Protein AF-A0A7X7P6C4-F1 (afdb_monomer)

Nearest PDB structures (foldseek):
  4rl8-assembly2_B  TM=3.729E-01  e=9.707E-03  Pseudomonas putida F1
  4ql0-assembly1_A  TM=2.738E-01  e=3.870E-01  Bordetella pertussis Tohama I
  3m8d-assembly1_A  TM=2.979E-01  e=1.367E+00  Escherichia coli
  4v3h-assembly2_B  TM=1.854E-01  e=6.743E-01  Klebsiella oxytoca
  4v3g-assembly1_A  TM=1.669E-01  e=1.175E+00  Klebsiella oxytoca

Foldseek 3Di:
DPPPVVVVVVVVLQVVLLVWWDEFELVLQVCLLVLVVVVLVVLVVLFDWQQWFKKKKWKKKWFPFQSRHWYQFPVGTHGWIWIKTKIKIKGWDQDDPVSQKIKIKIKMKMKTWIARDDDPPDGPLDQQTWIKMKMWIKMKMGGNVQGKIKMKTKIWIGTPHDHPRHPDDDIFMKIKIWITGDQWIWIWMDTPHHTFKIKIKGHQAFFVVSVGDQAAPSNFDKIWIWMWGDDPVDIKIKIKIKTDPAQLFWIKIWIAIPDPTGGAKIKIWGHPFLLSQWIKMWMWGADPVGDIDIWIWIHHQFKIWIRQHSVCCSNGSNIHSTIMIMGMHIWIDRDPDIGGRNGGHGYYYPPPPPPPDDPVNVPDDD

Structure (mmCIF, N/CA/C/O backbone):
data_AF-A0A7X7P6C4-F1
#
_entry.id   AF-A0A7X7P6C4-F1
#
loop_
_atom_site.group_PDB
_atom_site.id
_atom_site.type_symbol
_atom_site.label_atom_id
_atom_site.label_alt_id
_atom_site.label_comp_id
_atom_site.label_asym_id
_atom_site.label_entity_id
_atom_site.label_seq_id
_atom_site.pdbx_PDB_ins_code
_atom_site.Cartn_x
_atom_site.Cartn_y
_atom_site.Cartn_z
_atom_site.occupancy
_atom_site.B_iso_or_equiv
_atom_site.auth_seq_id
_atom_site.auth_comp_id
_atom_site.auth_asym_id
_atom_site.auth_atom_id
_atom_site.pdbx_PDB_model_num
ATOM 1 N N . MET A 1 1 ? 29.192 26.767 13.328 1.00 38.97 1 MET A N 1
ATOM 2 C CA . MET A 1 1 ? 29.648 26.050 12.111 1.00 38.97 1 MET A CA 1
ATOM 3 C C . MET A 1 1 ? 29.528 24.521 12.277 1.00 38.97 1 MET A C 1
ATOM 5 O O . MET A 1 1 ? 30.478 23.801 12.016 1.00 38.97 1 MET A O 1
ATOM 9 N N . ILE A 1 2 ? 28.370 24.012 12.732 1.00 37.16 2 ILE A N 1
ATOM 10 C CA . ILE A 1 2 ? 28.179 22.588 13.113 1.00 37.16 2 ILE A CA 1
ATOM 11 C C . ILE A 1 2 ? 27.089 21.890 12.266 1.00 37.16 2 ILE A C 1
ATOM 13 O O . ILE A 1 2 ? 27.045 20.670 12.195 1.00 37.16 2 ILE A O 1
ATOM 17 N N . PHE A 1 3 ? 26.311 22.641 11.480 1.00 40.00 3 PHE A N 1
ATOM 18 C CA . PHE A 1 3 ? 25.268 22.110 10.587 1.00 40.00 3 PHE A CA 1
ATOM 19 C C . PHE A 1 3 ? 25.769 21.506 9.257 1.00 40.00 3 PHE A C 1
ATOM 21 O O . PHE A 1 3 ? 24.963 21.077 8.443 1.00 40.00 3 PHE A O 1
ATOM 28 N N . ARG A 1 4 ? 27.086 21.449 8.999 1.00 53.41 4 ARG A N 1
ATOM 29 C CA . ARG A 1 4 ? 27.618 21.015 7.688 1.00 53.41 4 ARG A CA 1
ATOM 30 C C . ARG A 1 4 ? 27.900 19.515 7.565 1.00 53.41 4 ARG A C 1
ATOM 32 O O . ARG A 1 4 ? 27.850 18.992 6.463 1.00 53.41 4 ARG A O 1
ATOM 39 N N . LYS A 1 5 ? 28.186 18.812 8.665 1.00 49.38 5 LYS A N 1
ATOM 40 C CA . LYS A 1 5 ? 28.608 17.399 8.618 1.00 49.38 5 LYS A CA 1
ATOM 41 C C . LYS A 1 5 ? 27.475 16.406 8.307 1.00 49.38 5 LYS A C 1
ATOM 43 O O . LYS A 1 5 ? 27.686 15.590 7.416 1.00 49.38 5 LYS A O 1
ATOM 48 N N . PRO A 1 6 ? 26.291 16.469 8.951 1.00 54.06 6 PRO A N 1
ATOM 49 C CA . PRO A 1 6 ? 25.203 15.546 8.622 1.00 54.06 6 PRO A CA 1
ATOM 50 C C . PRO A 1 6 ? 24.618 15.812 7.230 1.00 54.06 6 PRO A C 1
ATOM 52 O O . PRO A 1 6 ? 24.344 14.866 6.508 1.00 54.06 6 PRO A O 1
ATOM 55 N N . VAL A 1 7 ? 24.521 17.079 6.805 1.00 57.81 7 VAL A N 1
ATOM 56 C CA . VAL A 1 7 ? 24.049 17.447 5.456 1.00 57.81 7 VAL A CA 1
ATOM 57 C C . VAL A 1 7 ? 25.015 16.965 4.374 1.00 57.81 7 VAL A C 1
ATOM 59 O O . VAL A 1 7 ? 24.575 16.449 3.356 1.00 57.81 7 VAL A O 1
ATOM 62 N N . PHE A 1 8 ? 26.328 17.077 4.600 1.00 60.12 8 PHE A N 1
ATOM 63 C CA . PHE A 1 8 ? 27.336 16.573 3.666 1.00 60.12 8 PHE A CA 1
ATOM 64 C C . PHE A 1 8 ? 27.329 15.041 3.568 1.00 60.12 8 PHE A C 1
ATOM 66 O O . PHE A 1 8 ? 27.428 14.513 2.471 1.00 60.12 8 PHE A O 1
ATOM 73 N N . LEU A 1 9 ? 27.161 14.326 4.686 1.00 59.22 9 LEU A N 1
ATOM 74 C CA . LEU A 1 9 ? 27.015 12.864 4.693 1.00 59.22 9 LEU A CA 1
ATOM 75 C C . LEU A 1 9 ? 25.728 12.408 4.001 1.00 59.22 9 LEU A C 1
ATOM 77 O O . LEU A 1 9 ? 25.772 11.465 3.220 1.00 59.22 9 LEU A O 1
ATOM 81 N N . LEU A 1 10 ? 24.610 13.099 4.239 1.00 57.56 10 LEU A N 1
ATOM 82 C CA . LEU A 1 10 ? 23.345 12.838 3.552 1.00 57.56 10 LEU A CA 1
ATOM 83 C C . LEU A 1 10 ? 23.492 13.083 2.044 1.00 57.56 10 LEU A C 1
ATOM 85 O O . LEU A 1 10 ? 23.129 12.233 1.244 1.00 57.56 10 LEU A O 1
ATOM 89 N N . PHE A 1 11 ? 24.105 14.205 1.659 1.00 60.81 11 PHE A N 1
ATOM 90 C CA . PHE A 1 11 ? 24.406 14.527 0.266 1.00 60.81 11 PHE A CA 1
ATOM 91 C C . PHE A 1 11 ? 25.310 13.470 -0.380 1.00 60.81 11 PHE A C 1
ATOM 93 O O . PHE A 1 11 ? 25.046 13.044 -1.496 1.00 60.81 11 PHE A O 1
ATOM 100 N N . LEU A 1 12 ? 26.345 12.997 0.315 1.00 57.16 12 LEU A N 1
ATOM 101 C CA . LEU A 1 12 ? 27.270 11.995 -0.216 1.00 57.16 12 LEU A CA 1
ATOM 102 C C . LEU A 1 12 ? 26.611 10.610 -0.334 1.00 57.16 12 LEU A C 1
ATOM 104 O O . LEU A 1 12 ? 26.828 9.929 -1.328 1.00 57.16 12 LEU A O 1
ATOM 108 N N . LEU A 1 13 ? 25.744 10.230 0.610 1.00 58.12 13 LEU A N 1
ATOM 109 C CA . LEU A 1 13 ? 24.918 9.021 0.507 1.00 58.12 13 LEU A CA 1
ATOM 110 C C . LEU A 1 13 ? 23.947 9.099 -0.680 1.00 58.12 13 LEU A C 1
ATOM 112 O O . LEU A 1 13 ? 23.866 8.148 -1.451 1.00 58.12 13 LEU A O 1
ATOM 116 N N . LEU A 1 14 ? 23.289 10.246 -0.883 1.00 58.31 14 LEU A N 1
ATOM 117 C CA . LEU A 1 14 ? 22.418 10.489 -2.040 1.00 58.31 14 LEU A CA 1
ATOM 118 C C . LEU A 1 14 ? 23.187 10.417 -3.373 1.00 58.31 14 LEU A C 1
ATOM 120 O O . LEU A 1 14 ? 22.643 9.936 -4.362 1.00 58.31 14 LEU A O 1
ATOM 124 N N . ASN A 1 15 ? 24.453 10.853 -3.395 1.00 57.69 15 ASN A N 1
ATOM 125 C CA . ASN A 1 15 ? 25.295 10.838 -4.596 1.00 57.69 15 ASN A CA 1
ATOM 126 C C . ASN A 1 15 ? 26.004 9.495 -4.866 1.00 57.69 15 ASN A C 1
ATOM 128 O O . ASN A 1 15 ? 26.540 9.301 -5.947 1.00 57.69 15 ASN A O 1
ATOM 132 N N . VAL A 1 16 ? 26.061 8.573 -3.905 1.00 57.16 16 VAL A N 1
ATOM 133 C CA . VAL A 1 16 ? 26.638 7.229 -4.125 1.00 57.16 16 VAL A CA 1
ATOM 134 C C . VAL A 1 16 ? 25.539 6.196 -4.373 1.00 57.16 16 VAL A C 1
ATOM 136 O O . VAL A 1 16 ? 25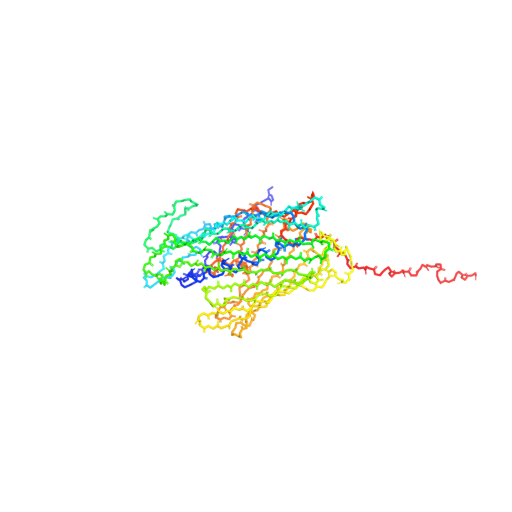.767 5.219 -5.079 1.00 57.16 16 VAL A O 1
ATOM 139 N N . ALA A 1 17 ? 24.336 6.441 -3.851 1.00 57.47 17 ALA A N 1
ATOM 140 C CA . ALA A 1 17 ? 23.159 5.595 -4.011 1.00 57.47 17 ALA A CA 1
ATOM 141 C C . ALA A 1 17 ? 22.862 5.225 -5.477 1.00 57.47 17 ALA A C 1
ATOM 143 O O . ALA A 1 17 ? 22.665 4.052 -5.772 1.00 57.47 17 ALA A O 1
ATOM 144 N N . PHE A 1 18 ? 22.903 6.194 -6.400 1.00 57.53 18 PHE A N 1
ATOM 145 C CA . PHE A 1 18 ? 22.538 5.969 -7.805 1.00 57.53 18 PHE A CA 1
ATOM 146 C C . PHE A 1 18 ? 23.550 5.129 -8.602 1.00 57.53 18 PHE A C 1
ATOM 148 O O . PHE A 1 18 ? 23.205 4.629 -9.664 1.00 57.53 18 PHE A O 1
ATOM 155 N N . LEU A 1 19 ? 24.790 4.953 -8.121 1.00 58.91 19 LEU A N 1
ATOM 156 C CA . LEU A 1 19 ? 25.795 4.122 -8.807 1.00 58.91 19 LEU A CA 1
ATOM 157 C C . LEU A 1 19 ? 25.452 2.624 -8.768 1.00 58.91 19 LEU A C 1
ATOM 159 O O . LEU A 1 19 ? 26.063 1.840 -9.488 1.00 58.91 19 LEU A O 1
ATOM 163 N N . PHE A 1 20 ? 24.499 2.239 -7.918 1.00 63.69 20 PHE A N 1
ATOM 164 C CA . PHE A 1 20 ? 24.028 0.867 -7.738 1.00 63.69 20 PHE A CA 1
ATOM 165 C C . PHE A 1 20 ? 22.565 0.694 -8.164 1.00 63.69 20 PHE A C 1
ATOM 167 O O . PHE A 1 20 ? 21.929 -0.280 -7.760 1.00 63.69 20 PHE A O 1
ATOM 174 N N . ALA A 1 21 ? 22.021 1.662 -8.909 1.00 71.06 21 ALA A N 1
ATOM 175 C CA . ALA A 1 21 ? 20.693 1.565 -9.486 1.00 71.06 21 ALA A CA 1
ATOM 176 C C . ALA A 1 21 ? 20.679 0.508 -10.597 1.00 71.06 21 ALA A C 1
ATOM 178 O O . ALA A 1 21 ? 21.383 0.651 -11.596 1.00 71.06 21 ALA A O 1
ATOM 179 N N . ASP A 1 22 ? 19.893 -0.552 -10.407 1.00 74.00 22 ASP A N 1
ATOM 180 C CA . ASP A 1 22 ? 19.692 -1.567 -11.443 1.00 74.00 22 ASP A CA 1
ATOM 181 C C . ASP A 1 22 ? 18.628 -1.044 -12.435 1.00 74.00 22 ASP A C 1
ATOM 183 O O . ASP A 1 22 ? 17.634 -0.454 -11.992 1.00 74.00 22 ASP A O 1
ATOM 187 N N . PRO A 1 23 ? 18.789 -1.255 -13.756 1.00 81.56 23 PRO A N 1
ATOM 188 C CA . PRO A 1 23 ? 17.738 -0.958 -14.722 1.00 81.56 23 PRO A CA 1
ATOM 189 C C . PRO A 1 23 ? 16.432 -1.688 -14.397 1.00 81.56 23 PRO A C 1
ATOM 191 O O . PRO A 1 23 ? 16.439 -2.834 -13.939 1.00 81.56 23 PRO A O 1
ATOM 194 N N . VAL A 1 24 ? 15.301 -1.034 -14.660 1.00 87.06 24 VAL A N 1
ATOM 195 C CA . VAL A 1 24 ? 13.981 -1.668 -14.579 1.00 87.06 24 VAL A CA 1
ATOM 196 C C . VAL A 1 24 ? 13.666 -2.368 -15.890 1.00 87.06 24 VAL A C 1
ATOM 198 O O . VAL A 1 24 ? 13.889 -1.819 -16.968 1.00 87.06 24 VAL A O 1
ATOM 201 N N . SER A 1 25 ? 13.122 -3.579 -15.806 1.00 87.62 25 SER A N 1
ATOM 202 C CA . SER A 1 25 ? 12.703 -4.313 -16.997 1.00 87.62 25 SER A CA 1
ATOM 203 C C . SER A 1 25 ? 11.326 -3.851 -17.477 1.00 87.62 25 SER A C 1
ATOM 205 O O . SER A 1 25 ? 10.470 -3.434 -16.689 1.00 87.62 25 SER A O 1
ATOM 207 N N . VAL A 1 26 ? 11.079 -3.998 -18.779 1.00 87.88 26 VAL A N 1
ATOM 208 C CA . VAL A 1 26 ? 9.751 -3.828 -19.388 1.00 87.88 26 VAL A CA 1
ATOM 209 C C . VAL A 1 26 ? 8.674 -4.639 -18.645 1.00 87.88 26 VAL A C 1
ATOM 211 O O . VAL A 1 26 ? 7.582 -4.124 -18.396 1.00 87.88 26 VAL A O 1
ATOM 214 N N . ASN A 1 27 ? 8.982 -5.878 -18.247 1.00 85.69 27 ASN A N 1
ATOM 215 C CA . ASN A 1 27 ? 8.038 -6.752 -17.544 1.00 85.69 27 ASN A CA 1
ATOM 216 C C . ASN A 1 27 ? 7.723 -6.237 -16.138 1.00 85.69 27 ASN A C 1
ATOM 218 O O . ASN A 1 27 ? 6.558 -6.187 -15.756 1.00 85.69 27 ASN A O 1
ATOM 222 N N . SER A 1 28 ? 8.727 -5.757 -15.400 1.00 86.12 28 SER A N 1
ATOM 223 C CA . SER A 1 28 ? 8.522 -5.159 -14.073 1.00 86.12 28 SER A CA 1
ATOM 224 C C . SER A 1 28 ? 7.618 -3.929 -14.152 1.00 86.12 28 SER A C 1
ATOM 226 O O . SER A 1 28 ? 6.754 -3.726 -13.294 1.00 86.12 28 SER A O 1
ATOM 228 N N . ILE A 1 29 ? 7.761 -3.124 -15.214 1.00 86.38 29 ILE A N 1
ATOM 229 C CA . ILE A 1 29 ? 6.809 -2.049 -15.491 1.00 86.38 29 ILE A CA 1
ATOM 230 C C . ILE A 1 29 ? 5.432 -2.646 -15.726 1.00 86.38 29 ILE A C 1
ATOM 232 O O . ILE A 1 29 ? 4.523 -2.255 -15.001 1.00 86.38 29 ILE A O 1
ATOM 236 N N . HIS A 1 30 ? 5.282 -3.597 -16.654 1.00 84.12 30 HIS A N 1
ATOM 237 C CA . HIS A 1 30 ? 4.011 -4.232 -17.023 1.00 84.12 30 HIS A CA 1
ATOM 238 C C . HIS A 1 30 ? 3.252 -4.849 -15.829 1.00 84.12 30 HIS A C 1
ATOM 240 O O . HIS A 1 30 ? 2.062 -4.572 -15.662 1.00 84.12 30 HIS A O 1
ATOM 246 N N . GLU A 1 31 ? 3.926 -5.567 -14.936 1.00 84.69 31 GLU A N 1
ATOM 247 C CA . GLU A 1 31 ? 3.323 -6.220 -13.764 1.00 84.69 31 GLU A CA 1
ATOM 248 C C . GLU A 1 31 ? 2.765 -5.232 -12.731 1.00 84.69 31 GLU A C 1
ATOM 250 O O . GLU A 1 31 ? 1.821 -5.554 -11.998 1.00 84.69 31 GLU A O 1
ATOM 255 N N . THR A 1 32 ? 3.283 -3.999 -12.712 1.00 85.62 32 THR A N 1
ATOM 256 C CA . THR A 1 32 ? 2.940 -2.984 -11.704 1.00 85.62 32 THR A CA 1
ATOM 257 C C . THR A 1 32 ? 1.446 -2.648 -11.680 1.00 85.62 32 THR A C 1
ATOM 259 O O . THR A 1 32 ? 0.913 -2.327 -10.622 1.00 85.62 32 THR A O 1
ATOM 262 N N . GLY A 1 33 ? 0.709 -2.818 -12.783 1.00 87.88 33 GLY A N 1
ATOM 263 C CA . GLY A 1 33 ? -0.747 -2.631 -12.781 1.00 87.88 33 GLY A CA 1
ATOM 264 C C . GLY A 1 33 ? -1.478 -3.574 -11.817 1.00 87.88 33 GLY A C 1
ATOM 265 O O . GLY A 1 33 ? -2.405 -3.157 -11.114 1.00 87.88 33 GLY A O 1
ATOM 266 N N . SER A 1 34 ? -1.043 -4.836 -11.735 1.00 87.56 34 SER A N 1
ATOM 267 C CA . SER A 1 34 ? -1.598 -5.823 -10.798 1.00 87.56 34 SER A CA 1
ATOM 268 C C . SER A 1 34 ? -1.240 -5.491 -9.349 1.00 87.56 34 SER A C 1
ATOM 270 O O . SER A 1 34 ? -2.121 -5.464 -8.483 1.00 87.56 34 SER A O 1
ATOM 272 N N . THR A 1 35 ? 0.016 -5.115 -9.118 1.00 89.00 35 THR A N 1
ATOM 273 C CA . THR A 1 35 ? 0.536 -4.647 -7.835 1.00 89.00 35 THR A CA 1
ATOM 274 C C . THR A 1 35 ? -0.229 -3.429 -7.329 1.00 89.00 35 THR A C 1
ATOM 276 O O . THR A 1 35 ? -0.682 -3.418 -6.186 1.00 89.00 35 THR A O 1
ATOM 279 N N . THR A 1 36 ? -0.460 -2.425 -8.176 1.00 92.44 36 THR A N 1
ATOM 280 C CA . THR A 1 36 ? -1.225 -1.225 -7.824 1.00 92.44 36 THR A CA 1
ATOM 281 C C . THR A 1 36 ? -2.668 -1.560 -7.458 1.00 92.44 36 THR A C 1
ATOM 283 O O . THR A 1 36 ? -3.178 -1.040 -6.462 1.00 92.44 36 THR A O 1
ATOM 286 N N . ARG A 1 37 ? -3.338 -2.452 -8.204 1.00 92.69 37 ARG A N 1
ATOM 287 C CA . ARG A 1 37 ? -4.699 -2.900 -7.852 1.00 92.69 37 ARG A CA 1
ATOM 288 C C . ARG A 1 37 ? -4.734 -3.542 -6.469 1.00 92.69 37 ARG A C 1
ATOM 290 O O . ARG A 1 37 ? -5.625 -3.224 -5.677 1.00 92.69 37 ARG A O 1
ATOM 297 N N . ASP A 1 38 ? -3.775 -4.418 -6.176 1.00 92.12 38 ASP A N 1
ATOM 298 C CA . ASP A 1 38 ? -3.660 -5.054 -4.865 1.00 92.12 38 ASP A CA 1
ATOM 299 C C . ASP A 1 38 ? -3.372 -4.033 -3.755 1.00 92.12 38 ASP A C 1
ATOM 301 O O . ASP A 1 38 ? -4.009 -4.059 -2.697 1.00 92.12 38 ASP A O 1
ATOM 305 N N . ARG A 1 39 ? -2.451 -3.100 -4.011 1.00 91.88 39 ARG A N 1
ATOM 306 C CA . ARG A 1 39 ? -2.055 -2.022 -3.099 1.00 91.88 39 ARG A CA 1
ATOM 307 C C . ARG A 1 39 ? -3.247 -1.147 -2.714 1.00 91.88 39 ARG A C 1
ATOM 309 O O . ARG A 1 39 ? -3.479 -0.951 -1.523 1.00 91.88 39 ARG A O 1
ATOM 316 N N . GLN A 1 40 ? -4.044 -0.699 -3.687 1.00 95.00 40 GLN A N 1
ATOM 317 C CA . GLN A 1 40 ? -5.249 0.108 -3.446 1.00 95.00 40 GLN A CA 1
ATOM 318 C C . GLN A 1 40 ? -6.281 -0.639 -2.585 1.00 95.00 40 GLN A C 1
ATOM 320 O O . GLN A 1 40 ? -6.878 -0.060 -1.675 1.00 95.00 40 GLN A O 1
ATOM 325 N N . LEU A 1 41 ? -6.472 -1.941 -2.819 1.00 94.81 41 LEU A N 1
ATOM 326 C CA . LEU A 1 41 ? -7.380 -2.764 -2.016 1.00 94.81 41 LEU A CA 1
ATOM 327 C C . LEU A 1 41 ? -6.845 -3.043 -0.605 1.00 94.81 41 LEU A C 1
ATOM 329 O O . LEU A 1 41 ? -7.626 -3.075 0.351 1.00 94.81 41 LEU A O 1
ATOM 333 N N . ARG A 1 42 ? -5.527 -3.192 -0.448 1.00 92.38 42 ARG A N 1
ATOM 334 C CA . ARG A 1 42 ? -4.862 -3.316 0.856 1.00 92.38 42 ARG A CA 1
ATOM 335 C C . ARG A 1 42 ? -4.960 -2.022 1.664 1.00 92.38 42 ARG A C 1
ATOM 337 O O . ARG A 1 42 ? -5.224 -2.067 2.864 1.00 92.38 42 ARG A O 1
ATOM 344 N N . GLU A 1 43 ? -4.780 -0.878 1.008 1.00 92.69 43 GLU A N 1
ATOM 345 C CA . GLU A 1 43 ? -4.986 0.453 1.586 1.00 92.69 43 GLU A CA 1
ATOM 346 C C . GLU A 1 43 ? -6.446 0.612 2.039 1.00 92.69 43 GLU A C 1
ATOM 348 O O . GLU A 1 43 ? -6.695 0.976 3.191 1.00 92.69 43 GLU A O 1
ATOM 353 N N . PHE A 1 44 ? -7.414 0.204 1.204 1.00 94.06 44 PHE A N 1
ATOM 354 C CA . PHE A 1 44 ? -8.829 0.156 1.585 1.00 94.06 44 PHE A CA 1
ATOM 355 C C . PHE A 1 44 ? -9.083 -0.738 2.805 1.00 94.06 44 PHE A C 1
ATOM 357 O O . PHE A 1 44 ? -9.798 -0.322 3.711 1.00 94.06 44 PHE A O 1
ATOM 364 N N . LEU A 1 45 ? -8.482 -1.931 2.884 1.00 91.75 45 LEU A N 1
ATOM 365 C CA . LEU A 1 45 ? -8.628 -2.825 4.042 1.00 91.75 45 LEU A CA 1
ATOM 366 C C . LEU A 1 45 ? -8.142 -2.178 5.347 1.00 91.75 45 LEU A C 1
ATOM 368 O O . LEU A 1 45 ? -8.699 -2.436 6.413 1.00 91.75 45 LEU A O 1
ATOM 372 N N . GLN A 1 46 ? -7.108 -1.339 5.282 1.00 89.06 46 GLN A N 1
ATOM 373 C CA . GLN A 1 46 ? -6.610 -0.619 6.454 1.00 89.06 46 GLN A CA 1
ATOM 374 C C . GLN A 1 46 ? -7.482 0.593 6.806 1.00 89.06 46 GLN A C 1
ATOM 376 O O . GLN A 1 46 ? -7.683 0.865 7.995 1.00 89.06 46 GLN A O 1
ATOM 381 N N . ALA A 1 47 ? -7.992 1.300 5.792 1.00 89.06 47 ALA A N 1
ATOM 382 C CA . ALA A 1 47 ? -8.788 2.516 5.941 1.00 89.06 47 ALA A CA 1
ATOM 383 C C . ALA A 1 47 ? -10.239 2.230 6.359 1.00 89.06 47 ALA A C 1
ATOM 385 O O . ALA A 1 47 ? -10.792 2.918 7.219 1.00 89.06 47 ALA A O 1
ATOM 386 N N . PHE A 1 48 ? -10.865 1.209 5.773 1.00 91.06 48 PHE A N 1
ATOM 387 C CA . PHE A 1 48 ? -12.246 0.847 6.053 1.00 91.06 48 PHE A CA 1
ATOM 388 C C . PHE A 1 48 ? -12.344 -0.008 7.312 1.00 91.06 48 PHE A C 1
ATOM 390 O O . PHE A 1 48 ? -12.045 -1.202 7.323 1.00 91.06 48 PHE A O 1
ATOM 397 N N . ARG A 1 49 ? -12.842 0.608 8.384 1.00 86.88 49 ARG A N 1
ATOM 398 C CA . ARG A 1 49 ? -13.288 -0.090 9.591 1.00 86.88 49 ARG A CA 1
ATOM 399 C C . ARG A 1 49 ? -14.609 0.509 10.060 1.00 86.88 49 ARG A C 1
ATOM 401 O O . ARG A 1 49 ? -14.784 1.725 9.951 1.00 86.88 49 ARG A O 1
ATOM 408 N N . PRO A 1 50 ? -15.528 -0.292 10.624 1.00 85.94 50 PRO A N 1
ATOM 409 C CA . PRO A 1 50 ? -16.757 0.243 11.202 1.00 85.94 50 PRO A CA 1
ATOM 410 C C . PRO A 1 50 ? -16.445 1.321 12.255 1.00 85.94 50 PRO A C 1
ATOM 412 O O . PRO A 1 50 ? -15.725 1.050 13.217 1.00 85.94 50 PRO A O 1
ATOM 415 N N . GLY A 1 51 ? -16.974 2.534 12.065 1.00 80.50 51 GLY A N 1
ATOM 416 C CA . GLY A 1 51 ? -16.721 3.704 12.921 1.00 80.50 51 GLY A CA 1
ATOM 417 C C . GLY A 1 51 ? -15.618 4.665 12.444 1.00 80.50 51 GLY A C 1
ATOM 418 O O . GLY A 1 51 ? -15.463 5.732 13.038 1.00 80.50 51 GLY A O 1
ATOM 419 N N . VAL A 1 52 ? -14.873 4.340 11.381 1.00 84.62 52 VAL A N 1
ATOM 420 C CA . VAL A 1 52 ? -13.975 5.298 10.706 1.00 84.62 52 VAL A CA 1
ATOM 421 C C . VAL A 1 52 ? -14.800 6.199 9.790 1.00 84.62 52 VAL A C 1
ATOM 423 O O . VAL A 1 52 ? -15.565 5.705 8.963 1.00 84.62 52 VAL A O 1
ATOM 426 N N . SER A 1 53 ? -14.642 7.518 9.929 1.00 87.31 53 SER A N 1
ATOM 427 C CA . SER A 1 53 ? -15.423 8.507 9.177 1.00 87.31 53 SER A CA 1
ATOM 428 C C . SER A 1 53 ? -14.779 8.904 7.858 1.00 87.31 53 SER A C 1
ATOM 430 O O . SER A 1 53 ? -15.488 9.117 6.879 1.00 87.31 53 SER A O 1
ATOM 432 N N . SER A 1 54 ? -13.453 9.032 7.804 1.00 90.44 54 SER A N 1
ATOM 433 C CA . SER A 1 54 ? -12.789 9.385 6.551 1.00 90.44 54 SER A CA 1
ATOM 434 C C . SER A 1 54 ? -11.329 8.964 6.500 1.00 90.44 54 SER A C 1
ATOM 436 O O . SER A 1 54 ? -10.675 8.834 7.535 1.00 90.44 54 SER A O 1
ATOM 438 N N . TYR A 1 55 ? -10.806 8.844 5.287 1.00 93.00 55 TYR A N 1
ATOM 439 C CA . TYR A 1 55 ? -9.382 8.734 5.006 1.00 93.00 55 TYR A CA 1
ATOM 440 C C . TYR A 1 55 ? -9.058 9.473 3.709 1.00 93.00 55 TYR A C 1
ATOM 442 O O . TYR A 1 55 ? -9.780 9.347 2.725 1.00 93.00 55 TYR A O 1
ATOM 450 N N . PHE A 1 56 ? -7.997 10.268 3.735 1.00 92.88 56 PHE A N 1
ATOM 451 C CA . PHE A 1 56 ? -7.485 11.006 2.593 1.00 92.88 56 PHE A CA 1
ATOM 452 C C . PHE A 1 56 ? -6.007 10.692 2.452 1.00 92.88 56 PHE A C 1
ATOM 454 O O . PHE A 1 56 ? -5.271 10.753 3.434 1.00 92.88 56 PHE A O 1
ATOM 461 N N . ASN A 1 57 ? -5.584 10.383 1.241 1.00 92.00 57 ASN A N 1
ATOM 462 C CA . ASN A 1 57 ? -4.193 10.224 0.876 1.00 92.00 57 ASN A CA 1
ATOM 463 C C . ASN A 1 57 ? -3.991 10.884 -0.478 1.00 92.00 57 ASN A C 1
ATOM 465 O O . ASN A 1 57 ? -4.814 10.706 -1.369 1.00 92.00 57 ASN A O 1
ATOM 469 N N . PHE A 1 58 ? -2.931 11.648 -0.646 1.00 93.50 58 PHE A N 1
ATOM 470 C CA . PHE A 1 58 ? -2.475 12.053 -1.962 1.00 93.50 58 PHE A CA 1
ATOM 471 C C . PHE A 1 58 ? -0.966 12.123 -1.944 1.00 93.50 58 PHE A C 1
ATOM 473 O O . PHE A 1 58 ? -0.391 12.546 -0.944 1.00 93.50 58 PHE A O 1
ATOM 480 N N . GLY A 1 59 ? -0.334 11.747 -3.042 1.00 91.56 59 GLY A N 1
ATOM 481 C CA . GLY A 1 59 ? 1.112 11.734 -3.106 1.00 91.56 59 GLY A CA 1
ATOM 482 C C . GLY A 1 59 ? 1.636 11.706 -4.521 1.00 91.56 59 GLY A C 1
ATOM 483 O O . GLY A 1 59 ? 0.954 11.275 -5.453 1.00 91.56 59 GLY A O 1
ATOM 484 N N . ILE A 1 60 ? 2.856 12.208 -4.673 1.00 90.19 60 ILE A N 1
ATOM 485 C CA . ILE A 1 60 ? 3.597 12.171 -5.922 1.00 90.19 60 ILE A CA 1
ATOM 486 C C . ILE A 1 60 ? 5.019 11.707 -5.633 1.00 90.19 60 ILE A C 1
ATOM 488 O O . ILE A 1 60 ? 5.768 12.389 -4.930 1.00 90.19 60 ILE A O 1
ATOM 492 N N . ASN A 1 61 ? 5.369 10.559 -6.205 1.00 87.19 61 ASN A N 1
ATOM 493 C CA . ASN A 1 61 ? 6.702 9.982 -6.190 1.00 87.19 61 ASN A CA 1
ATOM 494 C C . ASN A 1 61 ? 7.550 10.596 -7.298 1.00 87.19 61 ASN A C 1
ATOM 496 O O . ASN A 1 61 ? 7.110 10.732 -8.442 1.00 87.19 61 ASN A O 1
ATOM 500 N N . TYR A 1 62 ? 8.788 10.896 -6.940 1.00 75.44 62 TYR A N 1
ATOM 501 C CA . TYR A 1 62 ? 9.791 11.499 -7.792 1.00 75.44 62 TYR A CA 1
ATOM 502 C C . TYR A 1 62 ? 11.145 10.823 -7.552 1.00 75.44 62 TYR A C 1
ATOM 504 O O . TYR A 1 62 ? 11.616 10.717 -6.413 1.00 75.44 62 TYR A O 1
ATOM 512 N N . THR A 1 63 ? 11.789 10.380 -8.631 1.00 81.88 63 THR A N 1
ATOM 513 C CA . THR A 1 63 ? 13.199 9.976 -8.611 1.00 81.88 63 THR A CA 1
ATOM 514 C C . THR A 1 63 ? 14.080 11.161 -9.001 1.00 81.88 63 THR A C 1
ATOM 516 O O . THR A 1 63 ? 13.958 11.649 -10.125 1.00 81.88 63 THR A O 1
ATOM 519 N N . PRO A 1 64 ? 14.977 11.637 -8.118 1.00 74.00 64 PRO A N 1
ATOM 520 C CA . PRO A 1 64 ? 15.744 12.858 -8.341 1.00 74.00 64 PRO A CA 1
ATOM 521 C C . PRO A 1 64 ? 16.687 12.867 -9.542 1.00 74.00 64 PRO A C 1
ATOM 523 O O . PRO A 1 64 ? 17.107 13.955 -9.939 1.00 74.00 64 PRO A O 1
ATOM 526 N N . LEU A 1 65 ? 17.042 11.711 -10.101 1.00 77.62 65 LEU A N 1
ATOM 527 C CA . LEU A 1 65 ? 17.944 11.597 -11.245 1.00 77.62 65 LEU A CA 1
ATOM 528 C C . LEU A 1 65 ? 17.369 10.623 -12.281 1.00 77.62 65 LEU A C 1
ATOM 530 O O . LEU A 1 65 ? 16.922 9.535 -11.921 1.00 77.62 65 LEU A O 1
ATOM 534 N N . SER A 1 66 ? 17.475 10.966 -13.567 1.00 76.25 66 SER A N 1
ATOM 535 C CA . SER A 1 66 ? 17.042 10.110 -14.688 1.00 76.25 66 SER A CA 1
ATOM 536 C C . SER A 1 66 ? 17.812 8.789 -14.798 1.00 76.25 66 SER A C 1
ATOM 538 O O . SER A 1 66 ? 17.354 7.834 -15.414 1.00 76.25 66 SER A O 1
ATOM 540 N N . SER A 1 67 ? 18.995 8.715 -14.188 1.00 76.81 67 SER A N 1
ATOM 541 C CA . SER A 1 67 ? 19.832 7.515 -14.180 1.00 76.81 67 SER A CA 1
ATOM 542 C C . SER A 1 67 ? 19.474 6.530 -13.061 1.00 76.81 67 SER A C 1
ATOM 544 O O . SER A 1 67 ? 20.173 5.537 -12.894 1.00 76.81 67 SER A O 1
ATOM 546 N N . GLN A 1 68 ? 18.467 6.818 -12.223 1.00 80.88 68 GLN A N 1
ATOM 547 C CA . GLN A 1 68 ? 18.110 5.949 -11.092 1.00 80.88 68 GLN A CA 1
ATOM 548 C C . GLN A 1 68 ? 17.206 4.785 -11.475 1.00 80.88 68 GLN A C 1
ATOM 550 O O . GLN A 1 68 ? 17.257 3.759 -10.815 1.00 80.88 68 GLN A O 1
ATOM 555 N N . LEU A 1 69 ? 16.359 4.939 -12.487 1.00 83.19 69 LEU A N 1
ATOM 556 C CA . LEU A 1 69 ? 15.496 3.861 -12.970 1.00 83.19 69 LEU A CA 1
ATOM 557 C C . LEU A 1 69 ? 15.538 3.836 -14.494 1.00 83.19 69 LEU A C 1
ATOM 559 O O . LEU A 1 69 ? 14.520 4.108 -15.134 1.00 83.19 69 LEU A O 1
ATOM 563 N N . PRO A 1 70 ? 16.712 3.574 -15.095 1.00 87.44 70 PRO A N 1
ATOM 564 C CA . PRO A 1 70 ? 16.783 3.459 -16.536 1.00 87.44 70 PRO A CA 1
ATOM 565 C C . PRO A 1 70 ? 15.990 2.225 -16.982 1.00 87.44 70 PRO A C 1
ATOM 567 O O . PRO A 1 70 ? 15.940 1.215 -16.280 1.00 87.44 70 PRO A O 1
ATOM 570 N N . LEU A 1 71 ? 15.356 2.310 -18.145 1.00 89.50 71 LEU A N 1
ATOM 571 C CA . LEU A 1 71 ? 14.586 1.218 -18.728 1.00 89.50 71 LEU A CA 1
ATOM 572 C C . LEU A 1 71 ? 15.507 0.288 -19.514 1.00 89.50 71 LEU A C 1
ATOM 574 O O . LEU A 1 71 ? 16.152 0.724 -20.466 1.00 89.50 71 LEU A O 1
ATOM 578 N N . GLU A 1 72 ? 15.510 -0.997 -19.178 1.00 91.19 72 GLU A N 1
ATOM 579 C CA . GLU A 1 72 ? 16.106 -2.043 -20.006 1.00 91.19 72 GLU A CA 1
ATOM 580 C C . GLU A 1 72 ? 15.063 -2.603 -20.978 1.00 91.19 72 GLU A C 1
ATOM 582 O O . GLU A 1 72 ? 14.033 -3.144 -20.568 1.00 91.19 72 GLU A O 1
ATOM 587 N N . SER A 1 73 ? 15.342 -2.479 -22.277 1.00 89.88 73 SER A N 1
ATOM 588 C CA . SER A 1 73 ? 14.513 -2.996 -23.366 1.00 89.88 73 SER A CA 1
ATOM 589 C C . SER A 1 73 ? 15.342 -3.856 -24.334 1.00 89.88 73 SER A C 1
ATOM 591 O O . SER A 1 73 ? 16.576 -3.807 -24.306 1.00 89.88 73 SER A O 1
ATOM 593 N N . PRO A 1 74 ? 14.707 -4.587 -25.274 1.00 87.69 74 PRO A N 1
ATOM 594 C CA . PRO A 1 74 ? 15.426 -5.287 -26.345 1.00 87.69 74 PRO A CA 1
ATOM 595 C C . PRO A 1 74 ? 16.329 -4.382 -27.206 1.00 87.69 74 PRO A C 1
ATOM 597 O O . PRO A 1 74 ? 17.197 -4.881 -27.921 1.00 87.69 74 PRO A O 1
ATOM 600 N N . PHE A 1 75 ? 16.132 -3.059 -27.154 1.00 88.19 75 PHE A N 1
ATOM 601 C CA . PHE A 1 75 ? 16.897 -2.062 -27.905 1.00 88.19 75 PHE A CA 1
ATOM 602 C C . PHE A 1 75 ? 18.016 -1.393 -27.088 1.00 88.19 75 PHE A C 1
ATOM 604 O O . PHE A 1 75 ? 18.710 -0.521 -27.616 1.00 88.19 75 PHE A O 1
ATOM 611 N N . GLY A 1 76 ? 18.222 -1.809 -25.835 1.00 89.62 76 GLY A N 1
ATOM 612 C CA . GLY A 1 76 ? 19.260 -1.298 -24.943 1.00 89.62 76 GLY A CA 1
ATOM 613 C C . GLY A 1 76 ? 18.703 -0.677 -23.662 1.00 89.62 76 GLY A C 1
ATOM 614 O O . GLY A 1 76 ? 17.552 -0.893 -23.290 1.00 89.62 76 GLY A O 1
ATOM 615 N N . ILE A 1 77 ? 19.562 0.083 -22.980 1.00 90.38 77 ILE A N 1
ATOM 616 C CA . ILE A 1 77 ? 19.229 0.804 -21.750 1.00 90.38 77 ILE A CA 1
ATOM 617 C C . ILE A 1 77 ? 18.907 2.257 -22.107 1.00 90.38 77 ILE A C 1
ATOM 619 O O . ILE A 1 77 ? 19.672 2.907 -22.824 1.00 90.38 77 ILE A O 1
ATOM 623 N N . HIS A 1 78 ? 17.782 2.755 -21.606 1.00 89.06 78 HIS A N 1
ATOM 624 C CA . HIS A 1 78 ? 17.276 4.095 -21.879 1.00 89.06 78 HIS A CA 1
ATOM 625 C C . HIS A 1 78 ? 17.143 4.877 -20.573 1.00 89.06 78 HIS A C 1
ATOM 627 O O . HIS A 1 78 ? 16.520 4.399 -19.629 1.00 89.06 78 HIS A O 1
ATOM 633 N N . ASP A 1 79 ? 17.709 6.080 -20.520 1.00 87.88 79 ASP A N 1
ATOM 634 C CA . ASP A 1 79 ? 17.532 6.978 -19.378 1.00 87.88 79 ASP A CA 1
ATOM 635 C C . ASP A 1 79 ? 16.140 7.618 -19.408 1.00 87.88 79 ASP A C 1
ATOM 637 O O . ASP A 1 79 ? 15.605 7.930 -20.476 1.00 87.88 79 ASP A O 1
ATOM 641 N N . GLY A 1 80 ? 15.567 7.840 -18.227 1.00 84.94 80 GLY A N 1
ATOM 642 C CA . GLY A 1 80 ? 14.247 8.444 -18.093 1.00 84.94 80 GLY A CA 1
ATOM 643 C C . GLY A 1 80 ? 13.775 8.498 -16.649 1.00 84.94 80 GLY A C 1
ATOM 644 O O . GLY A 1 80 ? 14.534 8.273 -15.708 1.00 84.94 80 GLY A O 1
ATOM 645 N N . TYR A 1 81 ? 12.509 8.838 -16.472 1.00 84.94 81 TYR A N 1
ATOM 646 C CA . TYR A 1 81 ? 11.894 9.114 -15.187 1.00 84.94 81 TYR A CA 1
ATOM 647 C C . TYR A 1 81 ? 10.736 8.155 -14.951 1.00 84.94 81 TYR A C 1
ATOM 649 O O . TYR A 1 81 ? 9.753 8.122 -15.694 1.00 84.94 81 TYR A O 1
ATOM 657 N N . ALA A 1 82 ? 10.844 7.395 -13.867 1.00 86.38 82 ALA A N 1
ATOM 658 C CA . ALA A 1 82 ? 9.724 6.655 -13.323 1.00 86.38 82 ALA A CA 1
ATOM 659 C C . ALA A 1 82 ? 8.910 7.581 -12.414 1.00 86.38 82 ALA A C 1
ATOM 661 O O . ALA A 1 82 ? 9.471 8.319 -11.599 1.00 86.38 82 ALA A O 1
ATOM 662 N N . PHE A 1 83 ? 7.588 7.514 -12.504 1.00 86.38 83 PHE A N 1
ATOM 663 C CA . PHE A 1 83 ? 6.708 8.335 -11.680 1.00 86.38 83 PHE A CA 1
ATOM 664 C C . PHE A 1 83 ? 5.510 7.538 -11.171 1.00 86.38 83 PHE A C 1
ATOM 666 O O . PHE A 1 83 ? 5.053 6.582 -11.799 1.00 86.38 83 PHE A O 1
ATOM 673 N N . SER A 1 84 ? 4.979 7.961 -10.025 1.00 88.81 84 SER A N 1
ATOM 674 C CA . SER A 1 84 ? 3.678 7.521 -9.520 1.00 88.81 84 SER A CA 1
ATOM 675 C C . SER A 1 84 ? 3.001 8.684 -8.808 1.00 88.81 84 SER A C 1
ATOM 677 O O . SER A 1 84 ? 3.617 9.396 -8.022 1.00 88.81 84 SER A O 1
ATOM 679 N N . GLN A 1 85 ? 1.732 8.898 -9.109 1.00 91.19 85 GLN A N 1
ATOM 680 C CA . GLN A 1 85 ? 0.866 9.915 -8.537 1.00 91.19 85 GLN A CA 1
ATOM 681 C C . GLN A 1 85 ? -0.351 9.191 -8.019 1.00 91.19 85 GLN A C 1
ATOM 683 O O . GLN A 1 85 ? -0.977 8.453 -8.772 1.00 91.19 85 GLN A O 1
ATOM 688 N N . HIS A 1 86 ? -0.724 9.392 -6.771 1.00 93.06 86 HIS A N 1
ATOM 689 C CA . HIS A 1 86 ? -1.878 8.709 -6.220 1.00 93.06 86 HIS A CA 1
ATOM 690 C C . HIS A 1 86 ? -2.756 9.651 -5.423 1.00 93.06 86 HIS A C 1
ATOM 692 O O . HIS A 1 86 ? -2.303 10.651 -4.867 1.00 93.06 86 HIS A O 1
ATOM 698 N N . ALA A 1 87 ? -4.033 9.306 -5.373 1.00 95.62 87 ALA A N 1
ATOM 699 C CA . ALA A 1 87 ? -5.015 9.945 -4.528 1.00 95.62 87 ALA A CA 1
ATOM 700 C C . ALA A 1 87 ? -6.013 8.894 -4.049 1.00 95.62 87 ALA A C 1
ATOM 702 O O . ALA A 1 87 ? -6.562 8.153 -4.855 1.00 95.62 87 ALA A O 1
ATOM 703 N N . THR A 1 88 ? -6.279 8.856 -2.751 1.00 96.06 88 THR A N 1
ATOM 704 C CA . THR A 1 88 ? -7.274 7.996 -2.122 1.00 96.06 88 THR A CA 1
ATOM 705 C C . THR A 1 88 ? -8.183 8.838 -1.244 1.00 96.06 88 THR A C 1
ATOM 707 O O . THR A 1 88 ? -7.731 9.661 -0.449 1.00 96.06 88 THR A O 1
ATOM 710 N N . VAL A 1 89 ? -9.484 8.618 -1.373 1.00 96.19 89 VAL A N 1
ATOM 711 C CA . VAL A 1 89 ? -10.534 9.260 -0.597 1.00 96.19 89 VAL A CA 1
ATOM 712 C C . VAL A 1 89 ? -11.519 8.195 -0.135 1.00 96.19 89 VAL A C 1
ATOM 714 O O . VAL A 1 89 ? -12.122 7.477 -0.928 1.00 96.19 89 VAL A O 1
ATOM 717 N N . PHE A 1 90 ? -11.720 8.128 1.170 1.00 95.75 90 PHE A N 1
ATOM 718 C CA . PHE A 1 90 ? -12.767 7.359 1.817 1.00 95.75 90 PHE A CA 1
ATOM 719 C C . PHE A 1 90 ? -13.589 8.300 2.685 1.00 95.75 90 PHE A C 1
ATOM 721 O O . PHE A 1 90 ? -13.031 9.075 3.465 1.00 95.75 90 PHE A O 1
ATOM 728 N N . ILE A 1 91 ? -14.910 8.225 2.570 1.00 94.31 91 ILE A N 1
ATOM 729 C CA . ILE A 1 91 ? -15.841 8.988 3.402 1.00 94.31 91 ILE A CA 1
ATOM 730 C C . ILE A 1 91 ? -16.983 8.062 3.803 1.00 94.31 91 ILE A C 1
ATOM 732 O O . ILE A 1 91 ? -17.541 7.365 2.961 1.00 94.31 91 ILE A O 1
ATOM 736 N N . SER A 1 92 ? -17.348 8.083 5.079 1.00 93.12 92 SER A N 1
ATOM 737 C CA . SER A 1 92 ? -18.449 7.327 5.666 1.00 93.12 92 SER A CA 1
ATOM 738 C C . SER A 1 92 ? -19.243 8.225 6.605 1.00 93.12 92 SER A C 1
ATOM 740 O O . SER A 1 92 ? -18.671 8.985 7.391 1.00 93.12 92 SER A O 1
ATOM 742 N N . MET A 1 93 ? -20.569 8.157 6.517 1.00 91.88 93 MET A N 1
ATOM 743 C CA . MET A 1 93 ? -21.475 8.992 7.299 1.00 91.88 93 MET A CA 1
ATOM 744 C C . MET A 1 93 ? -22.626 8.178 7.904 1.00 91.88 93 MET A C 1
ATOM 746 O O . MET A 1 93 ? -23.165 7.297 7.228 1.00 91.88 93 MET A O 1
ATOM 750 N N . PRO A 1 94 ? -23.056 8.496 9.142 1.00 90.50 94 PRO A N 1
ATOM 751 C CA . PRO A 1 94 ? -24.218 7.857 9.742 1.00 90.50 94 PRO A CA 1
ATOM 752 C C . PRO A 1 94 ? -25.472 8.093 8.908 1.00 90.50 94 PRO A C 1
ATOM 754 O O . PRO A 1 94 ? -25.832 9.233 8.608 1.00 90.50 94 PRO A O 1
ATOM 757 N N . ALA A 1 95 ? -26.163 7.010 8.581 1.00 84.00 95 ALA A N 1
ATOM 758 C CA . ALA A 1 95 ? -27.407 7.013 7.834 1.00 84.00 95 ALA A CA 1
ATOM 759 C C . ALA A 1 95 ? -28.601 6.657 8.738 1.00 84.00 95 ALA A C 1
ATOM 761 O O . ALA A 1 95 ? -28.455 6.047 9.803 1.00 84.00 95 ALA A O 1
ATOM 762 N N . PHE A 1 96 ? -29.805 6.996 8.263 1.00 80.12 96 PHE A N 1
ATOM 763 C CA . PHE A 1 96 ? -31.101 6.778 8.924 1.00 80.12 96 PHE A CA 1
ATOM 764 C C . PHE A 1 96 ? -31.307 7.575 10.228 1.00 80.12 96 PHE A C 1
ATOM 766 O O . PHE A 1 96 ? -30.365 7.998 10.895 1.00 80.12 96 PHE A O 1
ATOM 773 N N . GLU A 1 97 ? -32.569 7.757 10.632 1.00 69.62 97 GLU A N 1
ATOM 774 C CA . GLU A 1 97 ? -32.947 8.578 11.801 1.00 69.62 97 GLU A CA 1
ATOM 775 C C . GLU A 1 97 ? -32.265 8.141 13.104 1.00 69.62 97 GLU A C 1
ATOM 777 O O . GLU A 1 97 ? -31.920 8.966 13.948 1.00 69.62 97 GLU A O 1
ATOM 782 N N . LYS A 1 98 ? -32.035 6.833 13.260 1.00 73.38 98 LYS A N 1
ATOM 783 C CA . LYS A 1 98 ? -31.429 6.259 14.465 1.00 73.38 98 LYS A CA 1
ATOM 784 C C . LYS A 1 98 ? -29.894 6.218 14.431 1.00 73.38 98 LYS A C 1
ATOM 786 O O . LYS A 1 98 ? -29.312 5.806 15.431 1.00 73.38 98 LYS A O 1
ATOM 791 N N . LYS A 1 99 ? -29.245 6.614 13.322 1.00 80.38 99 LYS A N 1
ATOM 792 C CA . LYS A 1 99 ? -27.773 6.629 13.149 1.00 80.38 99 LYS A CA 1
ATOM 793 C C . LYS A 1 99 ? -27.098 5.310 13.551 1.00 80.38 99 LYS A C 1
ATOM 795 O O . LYS A 1 99 ? -26.085 5.290 14.243 1.00 80.38 99 LYS A O 1
ATOM 800 N N . ILE A 1 100 ? -27.738 4.199 13.191 1.00 87.94 100 ILE A N 1
ATOM 801 C CA . ILE A 1 100 ? -27.324 2.849 13.598 1.00 87.94 100 ILE A CA 1
ATOM 802 C C . ILE A 1 100 ? -26.267 2.298 12.640 1.00 87.94 100 ILE A C 1
ATOM 804 O O . ILE A 1 100 ? -25.427 1.505 13.052 1.00 87.94 100 ILE A O 1
ATOM 808 N N . VAL A 1 101 ? -26.314 2.710 11.377 1.00 92.62 101 VAL A N 1
ATOM 809 C CA . VAL A 1 101 ? -25.437 2.233 10.310 1.00 92.62 101 VAL A CA 1
ATOM 810 C C . VAL A 1 101 ? -24.785 3.417 9.620 1.00 92.62 101 VAL A C 1
ATOM 812 O O . VAL A 1 101 ? -25.390 4.488 9.548 1.00 92.62 101 VAL A O 1
ATOM 815 N N . ASP A 1 102 ? -23.594 3.200 9.076 1.00 93.44 102 ASP A N 1
ATOM 816 C CA . ASP A 1 102 ? -22.892 4.191 8.272 1.00 93.44 102 ASP A CA 1
ATOM 817 C C . ASP A 1 102 ? -22.868 3.747 6.808 1.00 93.44 102 ASP A C 1
ATOM 819 O O . ASP A 1 102 ? -22.649 2.568 6.509 1.00 93.44 102 ASP A O 1
ATOM 823 N N . LEU A 1 103 ? -23.094 4.698 5.905 1.00 95.75 103 LEU A N 1
ATOM 824 C CA . LEU A 1 103 ? -22.940 4.528 4.465 1.00 95.75 103 LEU A CA 1
ATOM 825 C C . LEU A 1 103 ? -21.758 5.362 3.997 1.00 95.75 103 LEU A C 1
ATOM 827 O O . LEU A 1 103 ? -21.601 6.512 4.415 1.00 95.75 103 LEU A O 1
ATOM 831 N N . GLY A 1 104 ? -20.954 4.801 3.108 1.00 95.56 104 GLY A N 1
ATOM 832 C CA . GLY A 1 104 ? -19.774 5.480 2.612 1.00 95.56 104 GLY A CA 1
ATOM 833 C C . GLY A 1 104 ? -19.447 5.177 1.165 1.00 95.56 104 GLY A C 1
ATOM 834 O O . GLY A 1 104 ? -20.076 4.350 0.501 1.00 95.56 104 GLY A O 1
ATOM 835 N N . ALA A 1 105 ? -18.437 5.887 0.689 1.00 96.88 105 ALA A N 1
ATOM 836 C CA . ALA A 1 105 ? -17.866 5.737 -0.631 1.00 96.88 105 ALA A CA 1
ATOM 837 C C . ALA A 1 105 ? -16.342 5.758 -0.533 1.00 96.88 105 ALA A C 1
ATOM 839 O O . ALA A 1 105 ? -15.757 6.428 0.325 1.00 96.88 105 ALA A O 1
ATOM 840 N N . PHE A 1 106 ? -15.720 5.007 -1.429 1.00 96.56 106 PHE A N 1
ATOM 841 C CA . PHE A 1 106 ? -14.283 4.908 -1.591 1.00 96.56 106 PHE A CA 1
ATOM 842 C C . PHE A 1 106 ? -13.916 5.206 -3.036 1.00 96.56 106 PHE A C 1
ATOM 844 O O . PHE A 1 106 ? -14.576 4.726 -3.960 1.00 96.56 106 PHE A O 1
ATOM 851 N N . TRP A 1 107 ? -12.845 5.963 -3.211 1.00 97.62 107 TRP A N 1
ATOM 852 C CA . TRP A 1 107 ? -12.199 6.185 -4.488 1.00 97.62 107 TRP A CA 1
ATOM 853 C C . TRP A 1 107 ? -10.690 6.222 -4.275 1.00 97.62 107 TRP A C 1
ATOM 855 O O . TRP A 1 107 ? -10.207 6.895 -3.372 1.00 97.62 107 TRP A O 1
ATOM 865 N N . SER A 1 108 ? -9.945 5.506 -5.101 1.00 97.31 108 SER A N 1
ATOM 866 C CA . SER A 1 108 ? -8.494 5.561 -5.168 1.00 97.31 108 SER A CA 1
ATOM 867 C C . SER A 1 108 ? -8.086 5.596 -6.629 1.00 97.31 108 SER A C 1
ATOM 869 O O . SER A 1 108 ? -8.638 4.858 -7.440 1.00 97.31 108 SER A O 1
ATOM 871 N N . ALA A 1 109 ? -7.148 6.457 -6.978 1.00 95.94 109 ALA A N 1
ATOM 872 C CA . ALA A 1 109 ? -6.575 6.546 -8.305 1.00 95.94 109 ALA A CA 1
ATOM 873 C C . ALA A 1 109 ? -5.058 6.576 -8.190 1.00 95.94 109 ALA A C 1
ATOM 875 O O . ALA A 1 109 ? -4.511 7.241 -7.313 1.00 95.94 109 ALA A O 1
ATOM 876 N N . GLU A 1 110 ? -4.387 5.873 -9.095 1.00 94.25 110 GLU A N 1
ATOM 877 C CA . GLU A 1 110 ? -2.943 5.943 -9.250 1.00 94.25 110 GLU A CA 1
ATOM 878 C C . GLU A 1 110 ? -2.566 6.105 -10.724 1.00 94.25 110 GLU A C 1
ATOM 880 O O . GLU A 1 110 ? -2.873 5.246 -11.548 1.00 94.25 110 GLU A O 1
ATOM 885 N N . ARG A 1 111 ? -1.946 7.255 -11.000 1.00 91.50 111 ARG A N 1
ATOM 886 C CA . ARG A 1 111 ? -1.142 7.696 -12.142 1.00 91.50 111 ARG A CA 1
ATOM 887 C C . ARG A 1 111 ? 0.289 7.165 -12.159 1.00 91.50 111 ARG A C 1
ATOM 889 O O . ARG A 1 111 ? 1.092 7.859 -11.552 1.00 91.50 111 ARG A O 1
ATOM 896 N N . HIS A 1 112 ? 0.675 6.068 -12.812 1.00 89.56 112 HIS A N 1
ATOM 897 C CA . HIS A 1 112 ? 2.098 5.670 -12.823 1.00 89.56 112 HIS A CA 1
ATOM 898 C C . HIS A 1 112 ? 2.627 5.240 -14.190 1.00 89.56 112 HIS A C 1
ATOM 900 O O . HIS A 1 112 ? 1.879 4.827 -15.082 1.00 89.56 112 HIS A O 1
ATOM 906 N N . GLY A 1 113 ? 3.945 5.325 -14.343 1.00 88.69 113 GLY A N 1
ATOM 907 C CA . GLY A 1 113 ? 4.606 4.967 -15.584 1.00 88.69 113 GLY A CA 1
ATOM 908 C C . GLY A 1 113 ? 6.091 5.289 -15.607 1.00 88.69 113 GLY A C 1
ATOM 909 O O . GLY A 1 113 ? 6.694 5.645 -14.592 1.00 88.69 113 GLY A O 1
ATOM 910 N N . TRP A 1 114 ? 6.644 5.167 -16.805 1.00 89.31 114 TRP A N 1
ATOM 911 C CA . TRP A 1 114 ? 8.009 5.524 -17.155 1.00 89.31 114 TRP A CA 1
ATOM 912 C C . TRP A 1 114 ? 7.983 6.359 -18.436 1.00 89.31 114 TRP A C 1
ATOM 914 O O . TRP A 1 114 ? 7.274 6.017 -19.387 1.00 89.31 114 TRP A O 1
ATOM 924 N N . ASP A 1 115 ? 8.726 7.460 -18.460 1.00 87.75 115 ASP A N 1
ATOM 925 C CA . ASP A 1 115 ? 8.838 8.338 -19.626 1.00 87.75 115 ASP A CA 1
ATOM 926 C C . ASP A 1 115 ? 10.258 8.915 -19.739 1.00 87.75 115 ASP A C 1
ATOM 928 O O . ASP A 1 115 ? 11.011 8.915 -18.769 1.00 87.75 115 ASP A O 1
ATOM 932 N N . THR A 1 116 ? 10.652 9.422 -20.906 1.00 82.50 116 THR A N 1
ATOM 933 C CA . THR A 1 116 ? 12.004 9.972 -21.121 1.00 82.50 116 THR A CA 1
ATOM 934 C C . THR A 1 116 ? 12.204 11.354 -20.500 1.00 82.50 116 THR A C 1
ATOM 936 O O . THR A 1 116 ? 13.337 11.807 -20.358 1.00 82.50 116 THR A O 1
ATOM 939 N N . GLU A 1 117 ? 11.123 12.034 -20.120 1.00 75.00 117 GLU A N 1
ATOM 940 C CA . GLU A 1 117 ? 11.156 13.388 -19.572 1.00 75.00 117 GLU A CA 1
ATOM 941 C C . GLU A 1 117 ? 10.354 13.481 -18.260 1.00 75.00 117 GLU A C 1
ATOM 943 O O . GLU A 1 117 ? 9.341 12.805 -18.070 1.00 75.00 117 GLU A O 1
ATOM 948 N N . ASP A 1 118 ? 10.830 14.321 -17.335 1.00 65.38 118 ASP A N 1
ATOM 949 C CA . ASP A 1 118 ? 10.229 14.534 -16.014 1.00 65.38 118 ASP A CA 1
ATOM 950 C C . ASP A 1 118 ? 8.989 15.428 -16.125 1.00 65.38 118 ASP A C 1
ATOM 952 O O . ASP A 1 118 ? 9.076 16.659 -16.074 1.00 65.38 118 ASP A O 1
ATOM 956 N N . PHE A 1 119 ? 7.816 14.821 -16.322 1.00 60.91 119 PHE A N 1
ATOM 957 C CA . PHE A 1 119 ? 6.584 15.581 -16.494 1.00 60.91 119 PHE A CA 1
ATOM 958 C C . PHE A 1 119 ? 5.444 15.119 -15.595 1.00 60.91 119 PHE A C 1
ATOM 960 O O . PHE A 1 119 ? 4.604 14.288 -15.940 1.00 60.91 119 PHE A O 1
ATOM 967 N N . LEU A 1 120 ? 5.338 15.813 -14.466 1.00 59.22 120 LEU A N 1
ATOM 968 C CA . LEU A 1 120 ? 4.254 15.708 -13.489 1.00 59.22 120 LEU A CA 1
ATOM 969 C C . LEU A 1 120 ? 2.842 15.908 -14.073 1.00 59.22 120 LEU A C 1
ATOM 971 O O . LEU A 1 120 ? 1.871 15.475 -13.463 1.00 59.22 120 LEU A O 1
ATOM 975 N N . PHE A 1 121 ? 2.696 16.540 -15.239 1.00 56.62 121 PHE A N 1
ATOM 976 C CA . PHE A 1 121 ? 1.375 16.837 -15.811 1.00 56.62 121 PHE A CA 1
ATOM 977 C C . PHE A 1 121 ? 1.251 16.559 -17.313 1.00 56.62 121 PHE A C 1
ATOM 979 O O . PHE A 1 121 ? 0.144 16.319 -17.786 1.00 56.62 121 PHE A O 1
ATOM 986 N N . PHE A 1 122 ? 2.359 16.569 -18.060 1.00 66.62 122 PHE A N 1
ATOM 987 C CA . PHE A 1 122 ? 2.358 16.476 -19.523 1.00 66.62 122 PHE A CA 1
ATOM 988 C C . PHE A 1 122 ? 3.424 15.490 -19.993 1.00 66.62 122 PHE A C 1
ATOM 990 O O . PHE A 1 122 ? 4.495 15.933 -20.387 1.00 66.62 122 PHE A O 1
ATOM 997 N N . PRO A 1 123 ? 3.177 14.176 -19.907 1.00 68.94 123 PRO A N 1
ATOM 998 C CA . PRO A 1 123 ? 4.134 13.190 -20.408 1.00 68.94 123 PRO A CA 1
ATOM 999 C C . PRO A 1 123 ? 4.534 13.462 -21.865 1.00 68.94 123 PRO A C 1
ATOM 1001 O O . PRO A 1 123 ? 3.726 13.949 -22.661 1.00 68.94 123 PRO A O 1
ATOM 1004 N N . ALA A 1 124 ? 5.775 13.114 -22.200 1.00 77.00 124 ALA A N 1
ATOM 1005 C CA . ALA A 1 124 ? 6.341 13.276 -23.534 1.00 77.00 124 ALA A CA 1
ATOM 1006 C C . ALA A 1 124 ? 5.686 12.301 -24.523 1.00 77.00 124 ALA A C 1
ATOM 1008 O O . ALA A 1 124 ? 5.520 12.614 -25.702 1.00 77.00 124 ALA A O 1
ATOM 1009 N N . TYR A 1 125 ? 5.282 11.123 -24.022 1.00 82.50 125 TYR A N 1
ATOM 1010 C CA . TYR A 1 125 ? 4.743 10.018 -24.823 1.00 82.50 125 TYR A CA 1
ATOM 1011 C C . TYR A 1 125 ? 5.692 9.560 -25.950 1.00 82.50 125 TYR A C 1
ATOM 1013 O O . TYR A 1 125 ? 5.248 9.137 -27.024 1.00 82.50 125 TYR A O 1
ATOM 1021 N N . GLU A 1 126 ? 6.994 9.623 -25.686 1.00 83.75 126 GLU A N 1
ATOM 1022 C CA . GLU A 1 126 ? 8.080 9.181 -26.559 1.00 83.75 126 GLU A CA 1
ATOM 1023 C C . GLU A 1 126 ? 8.072 7.661 -26.826 1.00 83.75 126 GLU A C 1
ATOM 1025 O O . GLU A 1 126 ? 7.204 6.905 -26.379 1.00 83.75 126 GLU A O 1
ATOM 1030 N N . LYS A 1 127 ? 9.037 7.185 -27.623 1.00 82.88 127 LYS A N 1
ATOM 1031 C CA . LYS A 1 127 ? 9.076 5.807 -28.163 1.00 82.88 127 LYS A CA 1
ATOM 1032 C C . LYS A 1 127 ? 9.153 4.686 -27.122 1.00 82.88 127 LYS A C 1
ATOM 1034 O O . LYS A 1 127 ? 8.771 3.562 -27.429 1.00 82.88 127 LYS A O 1
ATOM 1039 N N . PHE A 1 128 ? 9.651 4.984 -25.926 1.00 86.62 128 PHE A N 1
ATOM 1040 C CA . PHE A 1 128 ? 9.820 4.019 -24.837 1.00 86.62 128 PHE A CA 1
ATOM 1041 C C . PHE A 1 128 ? 8.877 4.288 -23.666 1.00 86.62 128 PHE A C 1
ATOM 1043 O O . PHE A 1 128 ? 8.979 3.632 -22.642 1.00 86.62 128 PHE A O 1
ATOM 1050 N N . SER A 1 129 ? 7.957 5.244 -23.794 1.00 88.81 129 SER A N 1
ATOM 1051 C CA . SER A 1 129 ? 7.078 5.614 -22.692 1.00 88.81 129 SER A CA 1
ATOM 1052 C C . SER A 1 129 ? 6.013 4.553 -22.452 1.00 88.81 129 SER A C 1
ATOM 1054 O O . SER A 1 129 ? 5.433 4.005 -23.398 1.00 88.81 129 SER A O 1
ATOM 1056 N N . PHE A 1 130 ? 5.708 4.332 -21.181 1.00 89.56 130 PHE A N 1
ATOM 1057 C CA . PHE A 1 130 ? 4.589 3.520 -20.735 1.00 89.56 130 PHE A CA 1
ATOM 1058 C C . PHE A 1 130 ? 3.876 4.238 -19.605 1.00 89.56 130 PHE A C 1
ATOM 1060 O O . PHE A 1 130 ? 4.491 4.590 -18.599 1.00 89.56 130 PHE A O 1
ATOM 1067 N N . ILE A 1 131 ? 2.576 4.459 -19.766 1.00 89.75 131 ILE A N 1
ATOM 1068 C CA . ILE A 1 131 ? 1.763 5.184 -18.796 1.00 89.75 131 ILE A CA 1
ATOM 1069 C C . ILE A 1 131 ? 0.409 4.511 -18.679 1.00 89.75 131 ILE A C 1
ATOM 1071 O O . ILE A 1 131 ? -0.311 4.342 -19.670 1.00 89.75 131 ILE A O 1
ATOM 1075 N N . ARG A 1 132 ? 0.032 4.198 -17.441 1.00 91.12 132 ARG A N 1
ATOM 1076 C CA . ARG A 1 132 ? -1.292 3.682 -17.112 1.00 91.12 132 ARG A CA 1
ATOM 1077 C C . ARG A 1 132 ? -1.874 4.414 -15.916 1.00 91.12 132 ARG A C 1
ATOM 1079 O O . ARG A 1 132 ? -1.149 4.965 -15.089 1.00 91.12 132 ARG A O 1
ATOM 1086 N N . SER A 1 133 ? -3.190 4.334 -15.791 1.00 93.06 133 SER A N 1
ATOM 1087 C CA . SER A 1 133 ? -3.899 4.682 -14.571 1.00 93.06 133 SER A CA 1
ATOM 1088 C C . SER A 1 133 ? -4.739 3.523 -14.061 1.00 93.06 133 SER A C 1
ATOM 1090 O O . SER A 1 133 ? -5.361 2.789 -14.825 1.00 93.06 133 SER A O 1
ATOM 1092 N N . VAL A 1 134 ? -4.755 3.354 -12.742 1.00 95.25 134 VAL A N 1
ATOM 1093 C CA . VAL A 1 134 ? -5.606 2.379 -12.056 1.00 95.25 134 VAL A CA 1
ATOM 1094 C C . VAL A 1 134 ? -6.528 3.133 -11.118 1.00 95.25 134 VAL A C 1
ATOM 1096 O O . VAL A 1 134 ? -6.067 3.848 -10.228 1.00 95.25 134 VAL A O 1
ATOM 1099 N N . GLN A 1 135 ? -7.830 2.963 -11.304 1.00 96.88 135 GLN A N 1
ATOM 1100 C CA . GLN A 1 135 ? -8.864 3.580 -10.487 1.00 96.88 135 GLN A CA 1
ATOM 1101 C C . GLN A 1 135 ? -9.669 2.504 -9.772 1.00 96.88 135 GLN A C 1
ATOM 1103 O O . GLN A 1 135 ? -10.248 1.638 -10.415 1.00 96.88 135 GLN A O 1
ATOM 1108 N N . THR A 1 136 ? -9.765 2.578 -8.453 1.00 97.75 136 THR A N 1
ATOM 1109 C CA . THR A 1 136 ? -10.623 1.724 -7.635 1.00 97.75 136 THR A CA 1
ATOM 1110 C C . THR A 1 136 ? -11.718 2.564 -7.008 1.00 97.75 136 THR A C 1
ATOM 1112 O O . THR A 1 136 ? -11.439 3.524 -6.300 1.00 97.75 136 THR A O 1
ATOM 1115 N N . GLY A 1 137 ? -12.973 2.193 -7.227 1.00 97.50 137 GLY A N 1
ATOM 1116 C CA . GLY A 1 137 ? -14.127 2.845 -6.616 1.00 97.50 137 GLY A CA 1
ATOM 1117 C C . GLY A 1 137 ? -15.041 1.831 -5.948 1.00 97.50 137 GLY A C 1
ATOM 1118 O O . GLY A 1 137 ? -15.101 0.679 -6.375 1.00 97.50 137 GLY A O 1
ATOM 1119 N N . GLY A 1 138 ? -15.775 2.239 -4.918 1.00 97.56 138 GLY A N 1
ATOM 1120 C CA . GLY A 1 138 ? -16.770 1.372 -4.294 1.00 97.56 138 GLY A CA 1
ATOM 1121 C C . GLY A 1 138 ? -17.645 2.065 -3.266 1.00 97.56 138 GLY A C 1
ATOM 1122 O O . GLY A 1 138 ? -17.399 3.202 -2.863 1.00 97.56 138 GLY A O 1
ATOM 1123 N N . PHE A 1 139 ? -18.669 1.342 -2.831 1.00 97.69 139 PHE A N 1
ATOM 1124 C CA . PHE A 1 139 ? -19.588 1.769 -1.785 1.00 97.69 139 PHE A CA 1
ATOM 1125 C C . PHE A 1 139 ? -19.398 0.912 -0.548 1.00 97.69 139 PHE A C 1
ATOM 1127 O O . PHE A 1 139 ? -19.117 -0.286 -0.642 1.00 97.69 139 PHE A O 1
ATOM 1134 N N . THR A 1 140 ? -19.576 1.528 0.614 1.00 97.19 140 THR A N 1
ATOM 1135 C CA . THR A 1 140 ? -19.427 0.863 1.901 1.00 97.19 140 THR A CA 1
ATOM 1136 C C . THR A 1 140 ? -20.709 0.958 2.714 1.00 97.19 140 THR A C 1
ATOM 1138 O O . THR A 1 140 ? -21.464 1.931 2.656 1.00 97.19 140 THR A O 1
ATOM 1141 N N . PHE A 1 141 ? -20.943 -0.084 3.495 1.00 96.19 141 PHE A N 1
ATOM 1142 C CA . PHE A 1 141 ? -21.987 -0.179 4.496 1.00 96.19 141 PHE A CA 1
ATOM 1143 C C . PHE A 1 141 ? -21.344 -0.691 5.779 1.00 96.19 141 PHE A C 1
ATOM 1145 O O . PHE A 1 141 ? -20.598 -1.671 5.756 1.00 96.19 141 PHE A O 1
ATOM 1152 N N . SER A 1 142 ? -21.630 -0.072 6.918 1.00 95.00 142 SER A N 1
ATOM 1153 C CA . SER A 1 142 ? -21.150 -0.588 8.196 1.00 95.00 142 SER A CA 1
ATOM 1154 C C . SER A 1 142 ? -22.181 -0.471 9.303 1.00 95.00 142 SER A C 1
ATOM 1156 O O . SER A 1 142 ? -23.031 0.414 9.310 1.00 95.00 142 SER A O 1
ATOM 1158 N N . TYR A 1 143 ? -22.089 -1.387 10.261 1.00 94.25 143 TYR A N 1
ATOM 1159 C CA . TYR A 1 143 ? -22.833 -1.366 11.505 1.00 94.25 143 TYR A CA 1
ATOM 1160 C C . TYR A 1 143 ? -21.837 -1.314 12.680 1.00 94.25 143 TYR A C 1
ATOM 1162 O O . TYR A 1 143 ? -21.443 -2.362 13.215 1.00 94.25 143 TYR A O 1
ATOM 1170 N N . PRO A 1 144 ? -21.417 -0.104 13.109 1.00 89.38 144 PRO A N 1
ATOM 1171 C CA . PRO A 1 144 ? -20.333 0.075 14.079 1.00 89.38 144 PRO A CA 1
ATOM 1172 C C . PRO A 1 144 ? -20.576 -0.612 15.424 1.00 89.38 144 PRO A C 1
ATOM 1174 O O . PRO A 1 144 ? -19.652 -1.183 16.003 1.00 89.38 144 PRO A O 1
ATOM 1177 N N . LYS A 1 145 ? -21.831 -0.640 15.899 1.00 88.69 145 LYS A N 1
ATOM 1178 C CA . LYS A 1 145 ? -22.200 -1.222 17.202 1.00 88.69 145 LYS A CA 1
ATOM 1179 C C . LYS A 1 145 ? -21.792 -2.691 17.345 1.00 88.69 145 LYS A C 1
ATOM 1181 O O . LYS A 1 145 ? -21.433 -3.113 18.440 1.00 88.69 145 LYS A O 1
ATOM 1186 N N . ILE A 1 146 ? -21.854 -3.458 16.257 1.00 90.56 146 ILE A N 1
ATOM 1187 C CA . ILE A 1 146 ? -21.469 -4.879 16.231 1.00 90.56 146 ILE A CA 1
ATOM 1188 C C . ILE A 1 146 ? -20.172 -5.124 15.449 1.00 90.56 146 ILE A C 1
ATOM 1190 O O . ILE A 1 146 ? -19.829 -6.274 15.193 1.00 90.56 146 ILE A O 1
ATOM 1194 N N . LYS A 1 147 ? -19.449 -4.059 15.072 1.00 91.00 147 LYS A N 1
ATOM 1195 C CA . LYS A 1 147 ? -18.203 -4.119 14.292 1.00 91.00 147 LYS A CA 1
ATOM 1196 C C . LYS A 1 147 ? -18.339 -4.919 12.990 1.00 91.00 147 LYS A C 1
ATOM 1198 O O . LYS A 1 147 ? -17.434 -5.673 12.637 1.00 91.00 147 LYS A O 1
ATOM 1203 N N . LEU A 1 148 ? -19.460 -4.749 12.292 1.00 95.06 148 LEU A N 1
ATOM 1204 C CA . LEU A 1 148 ? -19.719 -5.360 10.988 1.00 95.06 148 LEU A CA 1
ATOM 1205 C C . LEU A 1 148 ? -19.547 -4.316 9.881 1.00 95.06 148 LEU A C 1
ATOM 1207 O O . LEU A 1 148 ? -19.992 -3.180 10.036 1.00 95.06 148 LEU A O 1
ATOM 1211 N N . GLY A 1 149 ? -18.942 -4.697 8.764 1.00 95.69 149 GLY A N 1
ATOM 1212 C CA . GLY A 1 149 ? -18.806 -3.865 7.575 1.00 95.69 149 GLY A CA 1
ATOM 1213 C C . GLY A 1 149 ? -18.854 -4.700 6.304 1.00 95.69 149 GLY A C 1
ATOM 1214 O O . GLY A 1 149 ? -18.472 -5.867 6.308 1.00 95.69 149 G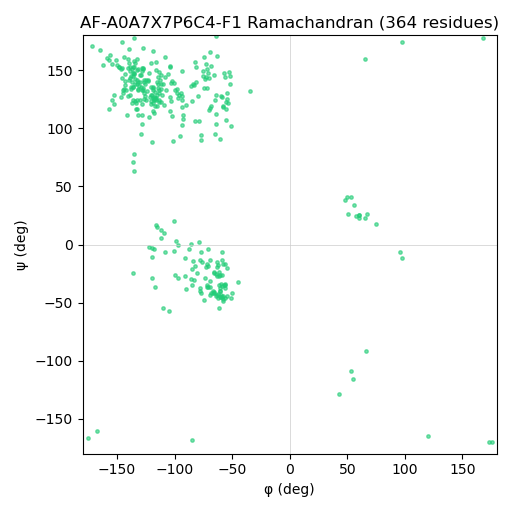LY A O 1
ATOM 1215 N N . ALA A 1 150 ? -19.323 -4.102 5.220 1.00 97.38 150 ALA A N 1
ATOM 1216 C CA . ALA A 1 150 ? -19.297 -4.674 3.888 1.00 97.38 150 ALA A CA 1
ATOM 1217 C C . ALA A 1 150 ? -19.028 -3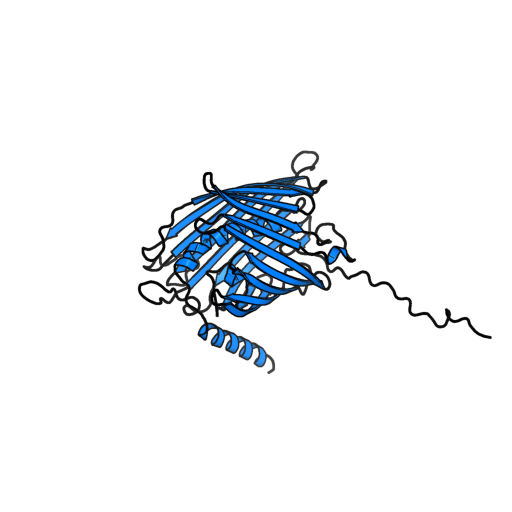.569 2.867 1.00 97.38 150 ALA A C 1
ATOM 1219 O O . ALA A 1 150 ? -19.454 -2.427 3.047 1.00 97.38 150 ALA A O 1
ATOM 1220 N N . ALA A 1 151 ? -18.333 -3.907 1.793 1.00 97.62 151 ALA A N 1
ATOM 1221 C CA . ALA A 1 151 ? -18.122 -3.016 0.672 1.00 97.62 151 ALA A CA 1
ATOM 1222 C C . ALA A 1 151 ? -18.028 -3.805 -0.629 1.00 97.62 151 ALA A C 1
ATOM 1224 O O . ALA A 1 151 ? -17.649 -4.978 -0.642 1.00 97.62 151 ALA A O 1
ATOM 1225 N N . LEU A 1 152 ? -18.395 -3.145 -1.716 1.00 97.94 152 LEU A N 1
ATOM 1226 C CA . LEU A 1 152 ? -18.294 -3.680 -3.063 1.00 97.94 152 LEU A CA 1
ATOM 1227 C C . LEU A 1 152 ? -17.961 -2.555 -4.026 1.00 97.94 152 LEU A C 1
ATOM 1229 O O . LEU A 1 152 ? -18.322 -1.394 -3.795 1.00 97.94 152 LEU A O 1
ATOM 1233 N N . GLY A 1 153 ? -17.297 -2.901 -5.117 1.00 97.69 153 GLY A N 1
ATOM 1234 C CA . GLY A 1 153 ? -16.874 -1.902 -6.072 1.00 97.69 153 GLY A CA 1
ATOM 1235 C C . GLY A 1 153 ? -16.221 -2.474 -7.313 1.00 97.69 153 GLY A C 1
ATOM 1236 O O . GLY A 1 153 ? -16.298 -3.670 -7.601 1.00 97.69 153 GLY A O 1
ATOM 1237 N N . VAL A 1 154 ? -15.582 -1.572 -8.046 1.00 97.69 154 VAL A N 1
ATOM 1238 C CA . VAL A 1 154 ? -14.887 -1.852 -9.297 1.00 97.69 154 VAL A CA 1
ATOM 1239 C C . VAL A 1 154 ? -13.457 -1.329 -9.251 1.00 97.69 154 VAL A C 1
ATOM 1241 O O . VAL A 1 154 ? -13.177 -0.348 -8.559 1.00 97.69 154 VAL A O 1
ATOM 1244 N N . GLN A 1 155 ? -12.559 -1.979 -9.987 1.00 96.62 155 GLN A N 1
ATOM 1245 C CA . GLN A 1 155 ? -11.250 -1.430 -10.340 1.00 96.62 155 GLN A CA 1
ATOM 1246 C C . GLN A 1 155 ? -11.155 -1.357 -11.857 1.00 96.62 155 GLN A C 1
ATOM 1248 O O . GLN A 1 155 ? -11.411 -2.347 -12.536 1.00 96.62 155 GLN A O 1
ATOM 1253 N N . TYR A 1 156 ? -10.791 -0.202 -12.386 1.00 95.50 156 TYR A N 1
ATOM 1254 C CA . TYR A 1 156 ? -10.591 0.025 -13.803 1.00 95.50 156 TYR A CA 1
ATOM 1255 C C . TYR A 1 156 ? -9.130 0.373 -14.053 1.00 95.50 156 TYR A C 1
ATOM 1257 O O . TYR A 1 156 ? -8.594 1.285 -13.423 1.00 95.50 156 TYR A O 1
ATOM 1265 N N . GLN A 1 157 ? -8.493 -0.359 -14.956 1.00 93.12 157 GLN A N 1
ATOM 1266 C CA . GLN A 1 157 ? -7.173 -0.032 -15.466 1.00 93.12 157 GLN A CA 1
ATOM 1267 C C . GLN A 1 157 ? -7.318 0.559 -16.864 1.00 93.12 157 GLN A C 1
ATOM 1269 O O . GLN A 1 157 ? -7.929 -0.065 -17.730 1.00 93.12 157 GLN A O 1
ATOM 1274 N N . ASN A 1 158 ? -6.725 1.732 -17.053 1.00 92.56 158 ASN A N 1
ATOM 1275 C CA . ASN A 1 158 ? -6.698 2.476 -18.299 1.00 92.56 158 ASN A CA 1
ATOM 1276 C C . ASN A 1 158 ? -5.258 2.649 -18.776 1.00 92.56 158 ASN A C 1
ATOM 1278 O O . ASN A 1 158 ? -4.42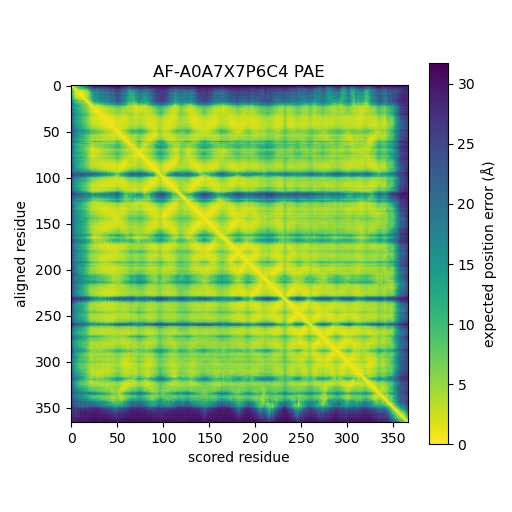8 3.196 -18.044 1.00 92.56 158 ASN A O 1
ATOM 1282 N N . ILE A 1 159 ? -4.968 2.250 -20.004 1.00 90.12 159 ILE A N 1
ATOM 1283 C CA . ILE A 1 159 ? -3.651 2.440 -20.611 1.00 90.12 159 ILE A CA 1
ATOM 1284 C C . ILE A 1 159 ? -3.674 3.761 -21.372 1.00 90.12 159 ILE A C 1
ATOM 1286 O O . ILE A 1 159 ? -4.361 3.911 -22.377 1.00 90.12 159 ILE A O 1
ATOM 1290 N N . GLU A 1 160 ? -2.929 4.749 -20.880 1.00 86.75 160 GLU A N 1
ATOM 1291 C CA . GLU A 1 160 ? -2.818 6.050 -21.551 1.00 86.75 160 GLU A CA 1
ATOM 1292 C C . GLU A 1 160 ? -1.854 5.970 -22.734 1.00 86.75 160 GLU A C 1
ATOM 1294 O O . GLU A 1 160 ? -2.096 6.556 -23.789 1.00 86.75 160 GLU A O 1
ATOM 1299 N N . LYS A 1 161 ? -0.748 5.245 -22.548 1.00 87.00 161 LYS A N 1
ATOM 1300 C CA . LYS A 1 161 ? 0.283 5.047 -23.560 1.00 87.00 161 LYS A CA 1
ATOM 1301 C C . LYS A 1 161 ? 0.987 3.724 -23.318 1.00 87.00 161 LYS A C 1
ATOM 1303 O O . LYS A 1 161 ? 1.499 3.479 -22.232 1.00 87.00 161 LYS A O 1
ATOM 1308 N N . THR A 1 162 ? 1.075 2.926 -24.369 1.00 87.38 162 THR A N 1
ATOM 1309 C CA . THR A 1 162 ? 1.988 1.792 -24.464 1.00 87.38 162 THR A CA 1
ATOM 1310 C C . THR A 1 162 ? 2.648 1.827 -25.841 1.00 87.38 162 THR A C 1
ATOM 1312 O O . THR A 1 162 ? 2.051 2.311 -26.808 1.00 87.38 162 THR A O 1
ATOM 1315 N N . ASN A 1 163 ? 3.899 1.392 -25.919 1.00 86.62 163 ASN A N 1
ATOM 1316 C CA . ASN A 1 163 ? 4.657 1.273 -27.164 1.00 86.62 163 ASN A CA 1
ATOM 1317 C C . ASN A 1 163 ? 5.041 -0.196 -27.385 1.00 86.62 163 ASN A C 1
ATOM 1319 O O . ASN A 1 163 ? 4.995 -0.993 -26.455 1.00 86.62 163 ASN A O 1
ATOM 1323 N N . GLU A 1 164 ? 5.484 -0.534 -28.596 1.00 80.00 164 GLU A N 1
ATOM 1324 C CA . GLU A 1 164 ? 5.749 -1.916 -29.043 1.00 80.00 164 GLU A CA 1
ATOM 1325 C C . GLU A 1 164 ? 6.778 -2.697 -28.204 1.00 80.00 164 GLU A C 1
ATOM 1327 O O . GLU A 1 164 ? 6.855 -3.915 -28.310 1.00 80.00 164 GLU A O 1
ATOM 1332 N N . VAL A 1 165 ? 7.589 -2.020 -27.384 1.00 84.62 165 VAL A N 1
ATOM 1333 C CA . VAL A 1 165 ? 8.548 -2.688 -26.489 1.00 84.62 165 VAL A CA 1
ATOM 1334 C C . VAL A 1 165 ? 7.879 -3.379 -25.304 1.00 84.62 165 VAL A C 1
ATOM 1336 O O . VAL A 1 165 ? 8.514 -4.237 -24.699 1.00 84.62 165 VAL A O 1
ATOM 1339 N N . TYR A 1 166 ? 6.643 -3.002 -24.966 1.00 86.19 166 TYR A N 1
ATOM 1340 C CA . TYR A 1 166 ? 5.883 -3.551 -23.847 1.00 86.19 166 TYR A CA 1
ATOM 1341 C C . TYR A 1 166 ? 4.976 -4.700 -24.294 1.00 86.19 166 TYR A C 1
ATOM 1343 O O . TYR A 1 166 ? 4.487 -4.673 -25.423 1.00 86.19 166 TYR A O 1
ATOM 1351 N N . PRO A 1 167 ? 4.715 -5.692 -23.418 1.00 83.88 167 PRO A N 1
ATOM 1352 C CA . PRO A 1 167 ? 3.681 -6.686 -23.662 1.00 83.88 167 PRO A CA 1
ATOM 1353 C C . PRO A 1 167 ? 2.342 -6.030 -24.003 1.00 83.88 167 PRO A C 1
ATOM 1355 O O . PRO A 1 167 ? 1.996 -4.981 -23.450 1.00 83.88 167 PRO A O 1
ATOM 1358 N N . ASP A 1 168 ? 1.582 -6.677 -24.889 1.00 81.12 168 ASP A N 1
ATOM 1359 C CA . ASP A 1 168 ? 0.232 -6.241 -25.226 1.00 81.12 168 ASP A CA 1
ATOM 1360 C C . ASP A 1 168 ? -0.623 -6.204 -23.958 1.00 81.12 168 ASP A C 1
ATOM 1362 O O . ASP A 1 168 ? -0.849 -7.211 -23.286 1.00 81.12 168 ASP A O 1
ATOM 1366 N N . GLU A 1 169 ? -1.124 -5.018 -23.640 1.00 79.75 169 GLU A N 1
ATOM 1367 C CA . GLU A 1 169 ? -1.980 -4.787 -22.492 1.00 79.75 169 GLU A CA 1
ATOM 1368 C C . GLU A 1 169 ? -3.247 -4.086 -22.978 1.00 79.75 169 GLU A C 1
ATOM 1370 O O . GLU A 1 169 ? -3.208 -3.233 -23.867 1.00 79.75 169 GLU A O 1
ATOM 1375 N N . SER A 1 170 ? -4.390 -4.451 -22.401 1.00 80.50 170 SER A N 1
ATOM 1376 C CA . SER A 1 170 ? -5.667 -3.804 -22.688 1.00 80.50 170 SER A CA 1
ATOM 1377 C C . SER A 1 170 ? -6.275 -3.216 -21.425 1.00 80.50 170 SER A C 1
ATOM 1379 O O . SER A 1 170 ? -6.042 -3.698 -20.309 1.00 80.50 170 SER A O 1
ATOM 1381 N N . ASP A 1 171 ? -7.137 -2.222 -21.617 1.00 85.94 171 ASP A N 1
ATOM 1382 C CA . ASP A 1 171 ? -8.008 -1.745 -20.553 1.00 85.94 171 ASP A CA 1
ATOM 1383 C C . ASP A 1 171 ? -8.769 -2.922 -19.936 1.00 85.94 171 ASP A C 1
ATOM 1385 O O . ASP A 1 171 ? -9.213 -3.850 -20.626 1.00 85.94 171 ASP A O 1
ATOM 1389 N N . SER A 1 172 ? -8.879 -2.913 -18.612 1.00 89.25 172 SER A N 1
ATOM 1390 C CA . SER A 1 172 ? -9.447 -4.040 -17.877 1.00 89.25 172 SER A CA 1
ATOM 1391 C C . SER A 1 172 ? -10.279 -3.583 -16.687 1.00 89.25 172 SER A C 1
ATOM 1393 O O . SER A 1 172 ? -9.953 -2.623 -15.987 1.00 89.25 172 SER A O 1
ATOM 1395 N N . LEU A 1 173 ? -11.395 -4.286 -16.479 1.00 93.69 173 LEU A N 1
ATOM 1396 C CA . LEU A 1 173 ? -12.366 -4.014 -15.426 1.00 93.69 173 LEU A CA 1
ATOM 1397 C C . LEU A 1 173 ? -12.444 -5.201 -14.469 1.00 93.69 173 LEU A C 1
ATOM 1399 O O . LEU A 1 173 ? -12.729 -6.328 -14.874 1.00 93.69 173 LEU A O 1
ATOM 1403 N N . TYR A 1 174 ? -12.262 -4.912 -13.190 1.00 94.94 174 TYR A N 1
ATOM 1404 C CA . TYR A 1 174 ? -12.327 -5.864 -12.096 1.00 94.94 174 TYR A CA 1
ATOM 1405 C C . TYR A 1 174 ? -13.480 -5.500 -11.171 1.00 94.94 174 TYR A C 1
ATOM 1407 O O . TYR A 1 174 ? -13.795 -4.324 -10.983 1.00 94.94 174 TYR A O 1
ATOM 1415 N N . PHE A 1 175 ? -14.061 -6.508 -10.538 1.00 96.88 175 PHE A N 1
ATOM 1416 C CA . PHE A 1 175 ? -15.006 -6.341 -9.440 1.00 96.88 175 PHE A CA 1
ATOM 1417 C C . PHE A 1 175 ? -14.336 -6.773 -8.152 1.00 96.88 175 PHE A C 1
ATOM 1419 O O . PHE A 1 175 ? -13.567 -7.731 -8.148 1.00 96.88 175 PHE A O 1
ATOM 1426 N N . TRP A 1 176 ? -14.630 -6.094 -7.053 1.00 97.31 176 TRP A N 1
ATOM 1427 C CA . TRP A 1 176 ? -14.095 -6.470 -5.753 1.00 97.31 176 TRP A CA 1
ATOM 1428 C C . TRP A 1 176 ? -15.167 -6.419 -4.677 1.00 97.31 176 TRP A C 1
ATOM 1430 O O . TRP A 1 176 ? -16.145 -5.671 -4.761 1.00 97.31 176 TRP A O 1
ATOM 1440 N N . GLY A 1 177 ? -14.965 -7.245 -3.659 1.00 97.56 177 GLY A N 1
ATOM 1441 C CA . GLY A 1 177 ? -15.814 -7.327 -2.483 1.00 97.56 177 GLY A CA 1
ATOM 1442 C C . GLY A 1 177 ? -14.970 -7.319 -1.220 1.00 97.56 177 GLY A C 1
ATOM 1443 O O . GLY A 1 177 ? -13.829 -7.783 -1.211 1.00 97.56 177 GLY A O 1
ATOM 1444 N N . HIS A 1 178 ? -15.535 -6.782 -0.149 1.00 97.75 178 HIS A N 1
ATOM 1445 C CA . HIS A 1 178 ? -14.909 -6.735 1.159 1.00 97.75 178 HIS A CA 1
ATOM 1446 C C . HIS A 1 178 ? -15.960 -6.947 2.246 1.00 97.75 178 HIS A C 1
ATOM 1448 O O . HIS A 1 178 ? -17.044 -6.366 2.201 1.00 97.75 178 HIS A O 1
ATOM 1454 N N . ALA A 1 179 ? -15.627 -7.742 3.252 1.00 97.06 179 ALA A N 1
ATOM 1455 C CA . ALA A 1 179 ? -16.424 -7.931 4.450 1.00 97.06 179 ALA A CA 1
ATOM 1456 C C . ALA A 1 179 ? -15.524 -7.816 5.678 1.00 97.06 179 ALA A C 1
ATOM 1458 O O . ALA A 1 179 ? -14.420 -8.349 5.705 1.00 97.06 179 ALA A O 1
ATOM 1459 N N . TYR A 1 180 ? -16.018 -7.145 6.708 1.00 94.25 180 TYR A N 1
ATOM 1460 C CA . TYR A 1 180 ? -15.313 -6.919 7.958 1.00 94.25 180 TYR A CA 1
ATOM 1461 C C . TYR A 1 180 ? -16.186 -7.379 9.119 1.00 94.25 180 TYR A C 1
ATOM 1463 O O . TYR A 1 180 ? -17.345 -6.972 9.228 1.00 94.25 180 TYR A O 1
ATOM 1471 N N . PHE A 1 181 ? -15.632 -8.183 10.021 1.00 93.75 181 PHE A N 1
ATOM 1472 C CA . PHE A 1 181 ? -16.300 -8.565 11.257 1.00 93.75 181 PHE A CA 1
ATOM 1473 C C . PHE A 1 181 ? -15.317 -8.627 12.427 1.00 93.75 181 PHE A C 1
ATOM 1475 O O . PHE A 1 181 ? -14.455 -9.505 12.519 1.00 93.75 181 PHE A O 1
ATOM 1482 N N . GLY A 1 182 ? -15.470 -7.693 13.366 1.00 89.50 182 GLY A N 1
ATOM 1483 C CA . GLY A 1 182 ? -14.684 -7.649 14.596 1.00 89.50 182 GLY A CA 1
ATOM 1484 C C . GLY A 1 182 ? -13.201 -7.364 14.349 1.00 89.50 182 GLY A C 1
ATOM 1485 O O . GLY A 1 182 ? -12.794 -6.204 14.355 1.00 89.50 182 GLY A O 1
ATOM 1486 N N . LYS A 1 183 ? -12.408 -8.428 14.202 1.00 90.75 183 LYS A N 1
ATOM 1487 C CA . LYS A 1 183 ? -10.950 -8.405 13.981 1.00 90.75 183 LYS A CA 1
ATOM 1488 C C . LYS A 1 183 ? -10.538 -9.020 12.643 1.00 90.75 183 LYS A C 1
ATOM 1490 O O . LYS A 1 183 ? -9.353 -9.045 12.339 1.00 90.75 183 LYS A O 1
ATOM 1495 N N . VAL A 1 184 ? -11.493 -9.556 11.886 1.00 95.19 184 VAL A N 1
ATOM 1496 C CA . VAL A 1 184 ? -11.239 -10.278 10.641 1.00 95.19 184 VAL A CA 1
ATOM 1497 C C . VAL A 1 184 ? -11.829 -9.490 9.482 1.00 95.19 184 VAL A C 1
ATOM 1499 O O . VAL A 1 184 ? -12.972 -9.037 9.554 1.00 95.19 184 VAL A O 1
ATOM 1502 N N . ALA A 1 185 ? -11.052 -9.357 8.419 1.00 95.69 185 ALA A N 1
ATOM 1503 C CA . ALA A 1 185 ? -11.463 -8.806 7.144 1.00 95.69 185 ALA A CA 1
ATOM 1504 C C . ALA A 1 185 ? -11.250 -9.859 6.055 1.00 95.69 185 ALA A C 1
ATOM 1506 O O . ALA A 1 185 ? -10.208 -10.510 6.016 1.00 95.69 185 ALA A O 1
ATOM 1507 N N . LEU A 1 186 ? -12.229 -10.013 5.174 1.00 97.44 186 LEU A N 1
ATOM 1508 C CA . LEU A 1 186 ? -12.152 -10.834 3.974 1.00 97.44 186 LEU A CA 1
ATOM 1509 C C . LEU A 1 186 ? -12.303 -9.913 2.768 1.00 97.44 186 LEU A C 1
ATOM 1511 O O . LEU A 1 186 ? -13.225 -9.100 2.725 1.00 97.44 186 LEU A O 1
ATOM 1515 N N . GLN A 1 187 ? -11.420 -10.044 1.792 1.00 97.00 187 GLN A N 1
ATOM 1516 C CA . GLN A 1 187 ? -11.434 -9.256 0.568 1.00 97.00 187 GLN A CA 1
ATOM 1517 C C . GLN A 1 187 ? -11.197 -10.163 -0.633 1.00 97.00 187 GLN A C 1
ATOM 1519 O O . GLN A 1 187 ? -10.511 -11.176 -0.528 1.00 97.00 187 GLN A O 1
ATOM 1524 N N . THR A 1 188 ? -11.792 -9.827 -1.768 1.00 96.69 188 THR A N 1
ATOM 1525 C CA . THR A 1 188 ? -11.625 -10.592 -3.003 1.00 96.69 188 THR A CA 1
ATOM 1526 C C . THR A 1 188 ? -11.746 -9.690 -4.221 1.00 96.69 188 THR A C 1
ATOM 1528 O O . THR A 1 188 ? -12.420 -8.657 -4.153 1.00 96.69 188 THR A O 1
ATOM 1531 N N . SER A 1 189 ? -11.122 -10.080 -5.333 1.00 95.06 189 SER A N 1
ATOM 1532 C CA . SER A 1 189 ? -11.397 -9.492 -6.643 1.00 95.06 189 SER A CA 1
ATOM 1533 C C . SER A 1 189 ? -11.557 -10.532 -7.741 1.00 95.06 189 SER A C 1
ATOM 1535 O O . SER A 1 189 ? -11.034 -11.644 -7.657 1.00 95.06 189 SER A O 1
ATOM 1537 N N . PHE A 1 190 ? -12.274 -10.127 -8.784 1.00 93.50 190 PHE A N 1
ATOM 1538 C CA . PHE A 1 190 ? -12.611 -10.917 -9.958 1.00 93.50 190 PHE A CA 1
ATOM 1539 C C . PHE A 1 190 ? -12.341 -10.109 -11.223 1.00 93.50 190 PHE A C 1
ATOM 1541 O O . PHE A 1 190 ? -12.633 -8.912 -11.272 1.00 93.50 190 PHE A O 1
ATOM 1548 N N . HIS A 1 191 ? -11.838 -10.774 -12.256 1.00 91.62 191 HIS A N 1
ATOM 1549 C CA . HIS A 1 191 ? -11.757 -10.259 -13.619 1.00 91.62 191 HIS A CA 1
ATOM 1550 C C . HIS A 1 191 ? -12.614 -11.155 -14.501 1.00 91.62 191 HIS A C 1
ATOM 1552 O O . HIS A 1 191 ? -12.350 -12.351 -14.604 1.00 91.62 191 HIS A O 1
ATOM 1558 N N . LYS A 1 192 ? -13.644 -10.593 -15.141 1.00 88.25 192 LYS A N 1
ATOM 1559 C CA . LYS A 1 192 ? -14.657 -11.388 -15.853 1.00 88.25 192 LYS A CA 1
ATOM 1560 C C . LYS A 1 192 ? -15.267 -12.439 -14.905 1.00 88.25 192 LYS A C 1
ATOM 1562 O O . LYS A 1 192 ? -15.912 -12.051 -13.936 1.00 88.25 192 LYS A O 1
ATOM 1567 N N . ALA A 1 193 ? -15.081 -13.731 -15.178 1.00 86.38 193 ALA A N 1
ATOM 1568 C CA . ALA A 1 193 ? -15.561 -14.834 -14.343 1.00 86.38 193 ALA A CA 1
ATOM 1569 C C . ALA A 1 193 ? -14.466 -15.442 -13.443 1.00 86.38 193 ALA A C 1
ATOM 1571 O O . ALA A 1 193 ? -14.779 -16.278 -12.598 1.00 86.38 193 ALA A O 1
ATOM 1572 N N . ASP A 1 194 ? -13.213 -15.010 -13.595 1.00 90.44 194 ASP A N 1
ATOM 1573 C CA . ASP A 1 194 ? -12.070 -15.589 -12.896 1.00 90.44 194 ASP A CA 1
ATOM 1574 C C . ASP A 1 194 ? -11.785 -14.802 -11.618 1.00 90.44 194 ASP A C 1
ATOM 1576 O O . ASP A 1 194 ? -11.701 -13.567 -11.626 1.00 90.44 194 ASP A O 1
ATOM 1580 N N . TRP A 1 195 ? -11.634 -15.510 -10.500 1.00 90.94 195 TRP A N 1
ATOM 1581 C CA . TRP A 1 195 ? -11.147 -14.900 -9.268 1.00 90.94 195 TRP A CA 1
ATOM 1582 C C . TRP A 1 195 ? -9.667 -14.551 -9.439 1.00 90.94 195 TRP A C 1
ATOM 1584 O O . TRP A 1 195 ? -8.928 -15.262 -10.107 1.00 90.94 195 TRP A O 1
ATOM 1594 N N . ARG A 1 196 ? -9.237 -13.428 -8.868 1.00 90.50 196 ARG A N 1
ATOM 1595 C CA . ARG A 1 196 ? -7.861 -12.924 -9.002 1.00 90.50 196 ARG A CA 1
ATOM 1596 C C . ARG A 1 196 ? -7.129 -12.878 -7.684 1.00 90.50 196 ARG A C 1
ATOM 1598 O O . ARG A 1 196 ? -5.943 -13.180 -7.636 1.00 90.50 196 ARG A O 1
ATOM 1605 N N . HIS A 1 197 ? -7.832 -12.552 -6.605 1.00 91.69 197 HIS A N 1
ATOM 1606 C CA . HIS A 1 197 ? -7.287 -12.780 -5.278 1.00 91.69 197 HIS A CA 1
ATOM 1607 C C . HIS A 1 197 ? -8.370 -13.024 -4.231 1.00 91.69 197 HIS A C 1
ATOM 1609 O O . HIS A 1 197 ? -9.529 -12.613 -4.378 1.00 91.69 197 HIS A O 1
ATOM 1615 N N . VAL A 1 198 ? -7.946 -13.655 -3.140 1.00 95.56 198 VAL A N 1
ATOM 1616 C CA . VAL A 1 198 ? -8.668 -13.728 -1.871 1.00 95.56 198 VAL A CA 1
ATOM 1617 C C . VAL A 1 198 ? -7.698 -13.343 -0.764 1.00 95.56 198 VAL A C 1
ATOM 1619 O O . VAL A 1 198 ? -6.644 -13.951 -0.617 1.00 95.56 198 VAL A O 1
ATOM 1622 N N . ARG A 1 199 ? -8.055 -12.338 0.030 1.00 96.31 199 ARG A N 1
ATOM 1623 C CA . ARG A 1 199 ? -7.261 -11.832 1.148 1.00 96.31 199 ARG A CA 1
ATOM 1624 C C . ARG A 1 199 ? -8.014 -11.982 2.460 1.00 96.31 199 ARG A C 1
ATOM 1626 O O . ARG A 1 199 ? -9.177 -11.599 2.560 1.00 96.31 199 ARG A O 1
ATOM 1633 N N . VAL A 1 200 ? -7.315 -12.457 3.484 1.00 97.38 200 VAL A N 1
ATOM 1634 C CA . VAL A 1 200 ? -7.771 -12.492 4.872 1.00 97.38 200 VAL A CA 1
ATOM 1635 C C . VAL A 1 200 ? -6.844 -11.629 5.722 1.00 97.38 200 VAL A C 1
ATOM 1637 O O . VAL A 1 200 ? -5.676 -11.959 5.918 1.00 97.38 200 VAL A O 1
ATOM 1640 N N . GLY A 1 201 ? -7.380 -10.530 6.244 1.00 95.88 201 GLY A N 1
ATOM 1641 C CA . GLY A 1 201 ? -6.717 -9.686 7.234 1.00 95.88 201 GLY A CA 1
ATOM 1642 C C . GLY A 1 201 ? -7.202 -10.019 8.642 1.00 95.88 201 GLY A C 1
ATOM 1643 O O . GLY A 1 201 ? -8.405 -10.137 8.871 1.00 95.88 201 GLY A O 1
ATOM 1644 N N . ILE A 1 202 ? -6.288 -10.152 9.597 1.00 95.25 202 ILE A N 1
ATOM 1645 C CA . ILE A 1 202 ? -6.587 -10.403 11.008 1.00 95.25 202 ILE A CA 1
ATOM 1646 C C . ILE A 1 202 ? -5.840 -9.369 11.855 1.00 95.25 202 ILE A C 1
ATOM 1648 O O . ILE A 1 202 ? -4.617 -9.413 11.958 1.00 95.25 202 ILE A O 1
ATOM 1652 N N . ASP A 1 203 ? -6.573 -8.454 12.487 1.00 91.69 203 ASP A N 1
ATOM 1653 C CA . ASP A 1 203 ? -6.028 -7.432 13.392 1.00 91.69 203 ASP A CA 1
ATOM 1654 C C . ASP A 1 203 ? -6.256 -7.860 14.849 1.00 91.69 203 ASP A C 1
ATOM 1656 O O . ASP A 1 203 ? -7.312 -7.607 15.447 1.00 91.69 203 ASP A O 1
ATOM 1660 N N . LEU A 1 204 ? -5.302 -8.609 15.412 1.00 92.62 204 LEU A N 1
ATOM 1661 C CA . LEU A 1 204 ? -5.409 -9.080 16.795 1.00 92.62 204 LEU A CA 1
ATOM 1662 C C . LEU A 1 204 ? -5.003 -8.009 17.800 1.00 92.62 204 LEU A C 1
ATOM 1664 O O . LEU A 1 204 ? -5.483 -8.067 18.942 1.00 92.62 204 LEU A O 1
ATOM 1668 N N . GLU A 1 205 ? -4.177 -7.055 17.382 1.00 90.88 205 GLU A N 1
ATOM 1669 C CA . GLU A 1 205 ? -3.675 -5.971 18.208 1.00 90.88 205 GLU A CA 1
ATOM 1670 C C . GLU A 1 205 ? -4.821 -5.125 18.782 1.00 90.88 205 GLU A C 1
ATOM 1672 O O . GLU A 1 205 ? -5.698 -4.609 18.086 1.00 90.88 205 GLU A O 1
ATOM 1677 N N . SER A 1 206 ? -4.821 -4.952 20.102 1.00 87.44 206 SER A N 1
ATOM 1678 C CA . SER A 1 206 ? -5.747 -4.031 20.758 1.00 87.44 206 SER A CA 1
ATOM 1679 C C . SER A 1 206 ? -5.237 -2.594 20.595 1.00 87.44 206 SER A C 1
ATOM 1681 O O . SER A 1 206 ? -4.251 -2.202 21.216 1.00 87.44 206 SER A O 1
ATOM 1683 N N . LYS A 1 207 ? -5.888 -1.804 19.732 1.00 84.69 207 LYS A N 1
ATOM 1684 C CA . LYS A 1 207 ? -5.522 -0.403 19.451 1.00 84.69 207 LYS A CA 1
ATOM 1685 C C . LYS A 1 207 ? -6.489 0.555 20.134 1.00 84.69 207 LYS A C 1
ATOM 1687 O O . LYS A 1 207 ? -7.657 0.643 19.755 1.00 84.69 207 LYS A O 1
ATOM 1692 N N . ALA A 1 208 ? -6.006 1.343 21.090 1.00 78.00 208 ALA A N 1
ATOM 1693 C CA . ALA A 1 208 ? -6.848 2.299 2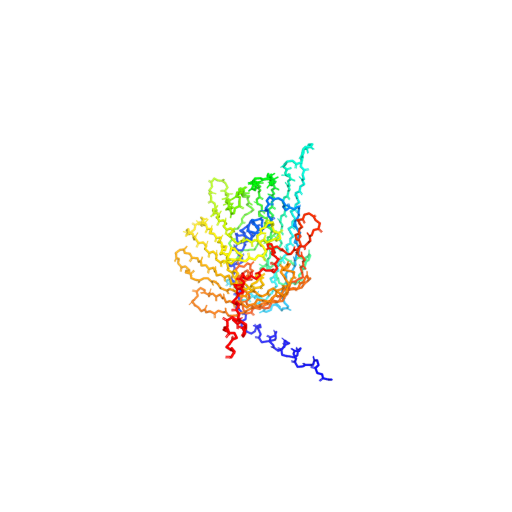1.816 1.00 78.00 208 ALA A CA 1
ATOM 1694 C C . ALA A 1 208 ? -7.435 3.431 20.945 1.00 78.00 208 ALA A C 1
ATOM 1696 O O . ALA A 1 208 ? -8.499 3.953 21.273 1.00 78.00 208 ALA A O 1
ATOM 1697 N N . VAL A 1 209 ? -6.807 3.799 19.818 1.00 77.31 209 VAL A N 1
ATOM 1698 C CA . VAL A 1 209 ? -7.407 4.743 18.840 1.00 77.31 209 VAL A CA 1
ATOM 1699 C C . VAL A 1 209 ? -8.691 4.175 18.230 1.00 77.31 209 VAL A C 1
ATOM 1701 O O . VAL A 1 209 ? -9.598 4.930 17.901 1.00 77.31 209 VAL A O 1
ATOM 1704 N N . LEU A 1 210 ? -8.799 2.847 18.169 1.00 77.19 210 LEU A N 1
ATOM 1705 C CA . LEU A 1 210 ? -9.936 2.111 17.621 1.00 77.19 210 LEU A CA 1
ATOM 1706 C C . LEU A 1 210 ? -10.881 1.583 18.719 1.00 77.19 210 LEU A C 1
ATOM 1708 O O . LEU A 1 210 ? -11.625 0.626 18.503 1.00 77.19 210 LEU A O 1
ATOM 1712 N N . GLY A 1 211 ? -10.824 2.168 19.922 1.00 76.94 211 GLY A N 1
ATOM 1713 C CA . GLY A 1 211 ? -11.637 1.755 21.071 1.00 76.94 211 GLY A CA 1
ATOM 1714 C C . GLY A 1 211 ? -11.186 0.449 21.740 1.00 76.94 211 GLY A C 1
ATOM 1715 O O . GLY A 1 211 ? -11.980 -0.172 22.445 1.00 76.94 211 GLY A O 1
ATOM 1716 N N . GLY A 1 212 ? -9.949 0.006 21.490 1.00 82.69 212 GLY A N 1
ATOM 1717 C CA . GLY A 1 212 ? -9.305 -1.111 22.187 1.00 82.69 212 GLY A CA 1
ATOM 1718 C C . GLY A 1 212 ? -8.627 -0.717 23.505 1.00 82.69 212 GLY A C 1
ATOM 1719 O O . GLY A 1 212 ? -8.793 0.393 24.012 1.00 82.69 212 GLY A O 1
ATOM 1720 N N . ASP A 1 213 ? -7.833 -1.641 24.040 1.00 83.88 213 ASP A N 1
ATOM 1721 C CA . ASP A 1 213 ? -7.104 -1.477 25.299 1.00 83.88 213 ASP A CA 1
ATOM 1722 C C . ASP A 1 213 ? -5.952 -0.470 25.147 1.00 83.88 213 ASP A C 1
ATOM 1724 O O . ASP A 1 213 ? -5.327 -0.363 24.091 1.00 83.88 213 ASP A O 1
ATOM 1728 N N . SER A 1 214 ? -5.652 0.267 26.220 1.00 77.81 214 SER A N 1
ATOM 1729 C CA . SER A 1 214 ? -4.537 1.224 26.281 1.00 77.81 214 SER A CA 1
ATOM 1730 C C . SER A 1 214 ? -3.267 0.661 26.925 1.00 77.81 214 SER A C 1
ATOM 1732 O O . SER A 1 214 ? -2.292 1.392 27.068 1.00 77.81 214 SER A O 1
ATOM 1734 N N . SER A 1 215 ? -3.279 -0.598 27.364 1.00 82.25 215 SER A N 1
ATOM 1735 C CA . SER A 1 215 ? -2.147 -1.289 27.992 1.00 82.25 215 SER A CA 1
ATOM 1736 C C . SER A 1 215 ? -2.382 -2.803 28.034 1.00 82.25 215 SER A C 1
ATOM 1738 O O . SER A 1 215 ? -3.500 -3.272 27.817 1.00 82.25 215 SER A O 1
ATOM 1740 N N . GLY A 1 216 ? -1.327 -3.562 28.342 1.00 85.75 216 GLY A N 1
ATOM 1741 C CA . GLY A 1 216 ? -1.398 -5.011 28.575 1.00 85.75 216 GLY A CA 1
ATOM 1742 C C . GLY A 1 216 ? -1.029 -5.872 27.362 1.00 85.75 216 GLY A C 1
ATOM 1743 O O . GLY A 1 216 ? -0.792 -5.380 26.267 1.00 85.75 216 GLY A O 1
ATOM 1744 N N . TRP A 1 217 ? -0.968 -7.194 27.546 1.00 87.69 217 TRP A N 1
ATOM 1745 C CA . TRP A 1 217 ? -0.439 -8.126 26.532 1.00 87.69 217 TRP A CA 1
ATOM 1746 C C . TRP A 1 217 ? -1.207 -8.114 25.200 1.00 87.69 217 TRP A C 1
ATOM 1748 O O . TRP A 1 217 ? -0.635 -8.398 24.151 1.00 87.69 217 TRP A O 1
ATOM 1758 N N . LYS A 1 218 ? -2.494 -7.745 25.214 1.00 90.25 218 LYS A N 1
ATOM 1759 C CA . LYS A 1 218 ? -3.329 -7.672 24.005 1.00 90.25 218 LYS A CA 1
ATOM 1760 C C . LYS A 1 218 ? -2.882 -6.584 23.026 1.00 90.25 218 LYS A C 1
ATOM 1762 O O . LYS A 1 218 ? -3.186 -6.686 21.840 1.00 90.25 218 LYS A O 1
ATOM 1767 N N . THR A 1 219 ? -2.175 -5.555 23.494 1.00 89.38 219 THR A N 1
ATOM 1768 C CA . THR A 1 219 ? -1.627 -4.495 22.628 1.00 89.38 219 THR A CA 1
ATOM 1769 C C . THR A 1 219 ? -0.372 -4.955 21.879 1.00 89.38 219 THR A C 1
ATOM 1771 O O . THR A 1 219 ? 0.110 -4.249 21.002 1.00 89.38 219 THR A O 1
ATOM 1774 N N . TYR A 1 220 ? 0.137 -6.152 22.189 1.00 90.50 220 TYR A N 1
ATOM 1775 C CA . TYR A 1 220 ? 1.288 -6.796 21.553 1.00 90.50 220 TYR A CA 1
ATOM 1776 C C . TYR A 1 220 ? 0.883 -8.030 20.738 1.00 90.50 220 TYR A C 1
ATOM 1778 O O . TYR A 1 220 ? 1.739 -8.823 20.358 1.00 90.50 220 TYR A O 1
ATOM 1786 N N . LEU A 1 221 ? -0.411 -8.243 20.483 1.00 93.56 221 LEU A N 1
ATOM 1787 C CA . LEU A 1 221 ? -0.822 -9.338 19.610 1.00 93.56 221 LEU A CA 1
ATOM 1788 C C . LEU A 1 221 ? -0.488 -9.025 18.144 1.00 93.56 221 LEU A C 1
ATOM 1790 O O . LEU A 1 221 ? -0.579 -7.864 17.746 1.00 93.56 221 LEU A O 1
ATOM 1794 N N . PRO A 1 222 ? -0.106 -10.041 17.354 1.00 93.75 222 PRO A N 1
ATOM 1795 C CA . PRO A 1 222 ? 0.310 -9.853 15.971 1.00 93.75 222 PRO A CA 1
ATOM 1796 C C . PRO A 1 222 ? -0.869 -9.590 15.034 1.00 93.75 222 PRO A C 1
ATOM 1798 O O . PRO A 1 222 ? -1.955 -10.143 15.210 1.00 93.75 222 PRO A O 1
ATOM 1801 N N . ASN A 1 223 ? -0.618 -8.822 13.980 1.00 94.62 223 ASN A N 1
ATOM 1802 C CA . ASN A 1 223 ? -1.540 -8.648 12.865 1.00 94.62 223 ASN A CA 1
ATOM 1803 C C . ASN A 1 223 ? -1.067 -9.500 11.683 1.00 94.62 223 ASN A C 1
ATOM 1805 O O . ASN A 1 223 ? 0.135 -9.589 11.417 1.00 94.62 223 ASN A O 1
ATOM 1809 N N . PHE A 1 224 ? -2.008 -10.113 10.970 1.00 96.00 224 PHE A N 1
ATOM 1810 C CA . PHE A 1 224 ? -1.731 -10.956 9.808 1.00 96.00 224 PHE A CA 1
ATOM 1811 C C . PHE A 1 224 ? -2.509 -10.467 8.587 1.00 96.00 224 PHE A C 1
ATOM 1813 O O . PHE A 1 224 ? -3.667 -10.075 8.703 1.00 96.00 224 PHE A O 1
ATOM 1820 N N . ASP A 1 225 ? -1.886 -10.528 7.419 1.00 95.31 225 ASP A N 1
ATOM 1821 C CA . ASP A 1 225 ? -2.511 -10.320 6.110 1.00 95.31 225 ASP A CA 1
ATOM 1822 C C . ASP A 1 225 ? -2.060 -11.470 5.208 1.00 95.31 225 ASP A C 1
ATOM 1824 O O . ASP A 1 225 ? -0.873 -11.600 4.910 1.00 95.31 225 ASP A O 1
ATOM 1828 N N . VAL A 1 226 ? -2.991 -12.352 4.850 1.00 96.00 226 VAL A N 1
ATOM 1829 C CA . VAL A 1 226 ? -2.737 -13.510 3.989 1.00 96.00 226 VAL A CA 1
ATOM 1830 C C . VAL A 1 226 ? -3.525 -13.327 2.706 1.00 96.00 226 VAL A C 1
ATOM 1832 O O . VAL A 1 226 ? -4.752 -13.269 2.749 1.00 96.00 226 VAL A O 1
ATOM 1835 N N . ALA A 1 227 ? -2.838 -13.259 1.572 1.00 93.88 227 ALA A N 1
ATOM 1836 C CA . ALA A 1 227 ? -3.444 -13.103 0.258 1.00 93.88 227 ALA A CA 1
ATOM 1837 C C . ALA A 1 227 ? -3.067 -14.273 -0.653 1.00 93.88 227 ALA A C 1
ATOM 1839 O O . ALA A 1 227 ? -1.891 -14.588 -0.812 1.00 93.88 227 ALA A O 1
ATOM 1840 N N . LEU A 1 228 ? -4.081 -14.903 -1.234 1.00 93.81 228 LEU A N 1
ATOM 1841 C CA . LEU A 1 228 ? -3.976 -15.902 -2.289 1.00 93.81 228 LEU A CA 1
ATOM 1842 C C . LEU A 1 228 ? -4.206 -15.189 -3.616 1.00 93.81 228 LEU A C 1
ATOM 1844 O O . LEU A 1 228 ? -5.238 -14.529 -3.763 1.00 93.81 228 LEU A O 1
ATOM 1848 N N . PHE A 1 229 ? -3.285 -15.324 -4.558 1.00 89.75 229 PHE A N 1
ATOM 1849 C CA . PHE A 1 229 ? -3.377 -14.742 -5.891 1.00 89.75 229 PHE A CA 1
ATOM 1850 C C . PHE A 1 229 ? -3.510 -15.851 -6.923 1.00 89.75 229 PHE A C 1
ATOM 1852 O O . PHE A 1 229 ? -2.744 -16.812 -6.885 1.00 89.75 229 PHE A O 1
ATOM 1859 N N . ASN A 1 230 ? -4.463 -15.682 -7.837 1.00 86.75 230 ASN A N 1
ATOM 1860 C CA . ASN A 1 230 ? -4.553 -16.485 -9.047 1.00 86.75 230 ASN A CA 1
ATOM 1861 C C . ASN A 1 230 ? -3.828 -15.743 -10.168 1.00 86.75 230 ASN A C 1
ATOM 1863 O O . ASN A 1 230 ? -4.328 -14.730 -10.678 1.00 86.75 230 ASN A O 1
ATOM 1867 N N . GLY A 1 231 ? -2.616 -16.202 -10.469 1.00 66.69 231 GLY A N 1
ATOM 1868 C CA . GLY A 1 231 ? -1.836 -15.735 -11.607 1.00 66.69 231 GLY A CA 1
ATOM 1869 C C . GLY A 1 231 ? -2.256 -16.447 -12.889 1.00 66.69 231 GLY A C 1
ATOM 1870 O O . GLY A 1 231 ? -2.798 -17.547 -12.845 1.00 66.69 231 GLY A O 1
ATOM 1871 N N . ASP A 1 232 ? -1.985 -15.822 -14.035 1.00 55.50 232 ASP A N 1
ATOM 1872 C CA . ASP A 1 232 ? -2.135 -16.493 -15.334 1.00 55.50 232 ASP A CA 1
ATOM 1873 C C . ASP A 1 232 ? -1.047 -17.577 -15.548 1.00 55.50 232 ASP A C 1
ATOM 1875 O O . ASP A 1 232 ? -1.244 -18.474 -16.365 1.00 55.50 232 ASP A O 1
ATOM 1879 N N . GLU A 1 233 ? 0.063 -17.528 -14.791 1.00 54.28 233 GLU A N 1
ATOM 1880 C CA . GLU A 1 233 ? 1.166 -18.507 -14.839 1.00 54.28 233 GLU A CA 1
ATOM 1881 C C . GLU A 1 233 ? 1.247 -19.390 -13.579 1.00 54.28 233 GLU A C 1
ATOM 1883 O O . GLU A 1 233 ? 1.156 -20.606 -13.716 1.00 54.28 233 GLU A O 1
ATOM 1888 N N . ASP A 1 234 ? 1.327 -18.813 -12.368 1.00 63.62 234 ASP A N 1
ATOM 1889 C CA . ASP A 1 234 ? 1.373 -19.571 -11.105 1.00 63.62 234 ASP A CA 1
ATOM 1890 C C . ASP A 1 234 ? 0.534 -18.932 -9.981 1.00 63.62 234 ASP A C 1
ATOM 1892 O O . ASP A 1 234 ? 0.490 -17.710 -9.797 1.00 63.62 234 ASP A O 1
ATOM 1896 N N . ASP A 1 235 ? -0.121 -19.783 -9.185 1.00 81.44 235 ASP A N 1
ATOM 1897 C CA . ASP A 1 235 ? -0.798 -19.376 -7.954 1.00 81.44 235 ASP A CA 1
ATOM 1898 C C . ASP A 1 235 ? 0.240 -19.026 -6.877 1.00 81.44 235 ASP A C 1
ATOM 1900 O O . ASP A 1 235 ? 1.178 -19.785 -6.620 1.00 81.44 235 ASP A O 1
ATOM 1904 N N . SER A 1 236 ? 0.046 -17.907 -6.177 1.00 86.38 236 SER A N 1
ATOM 1905 C CA . SER A 1 236 ? 0.959 -17.490 -5.107 1.00 86.38 236 SER A CA 1
ATOM 1906 C C . SER A 1 236 ? 0.239 -17.102 -3.822 1.00 86.38 236 SER A C 1
ATOM 1908 O O . SER A 1 236 ? -0.903 -16.638 -3.814 1.00 86.38 236 SER A O 1
ATOM 1910 N N . VAL A 1 237 ? 0.926 -17.295 -2.697 1.00 91.19 237 VAL A N 1
ATOM 1911 C CA . VAL A 1 237 ? 0.439 -16.931 -1.365 1.00 91.19 237 VAL A CA 1
ATOM 1912 C C . VAL A 1 237 ? 1.374 -15.909 -0.748 1.00 91.19 237 VAL A C 1
ATOM 1914 O O . VAL A 1 237 ? 2.509 -16.238 -0.412 1.00 91.19 237 VAL A O 1
ATOM 1917 N N . LYS A 1 238 ? 0.889 -14.687 -0.526 1.00 91.38 238 LYS A N 1
ATOM 1918 C CA . LYS A 1 238 ? 1.596 -13.674 0.261 1.00 91.38 238 LYS A CA 1
ATOM 1919 C C . LYS A 1 238 ? 1.131 -13.729 1.706 1.00 91.38 238 LYS A C 1
ATOM 1921 O O . LYS A 1 238 ? -0.055 -13.568 1.983 1.00 91.38 238 LYS A O 1
ATOM 1926 N N . ILE A 1 239 ? 2.066 -13.901 2.629 1.00 94.38 239 ILE A N 1
ATOM 1927 C CA . ILE A 1 239 ? 1.828 -13.799 4.068 1.00 94.38 239 ILE A CA 1
ATOM 1928 C C . ILE A 1 239 ? 2.593 -12.585 4.570 1.00 94.38 239 ILE A C 1
ATOM 1930 O O . ILE A 1 239 ? 3.811 -12.520 4.427 1.00 94.38 239 ILE A O 1
ATOM 1934 N N . THR A 1 240 ? 1.889 -11.649 5.192 1.00 95.00 240 THR A N 1
ATOM 1935 C CA . THR A 1 240 ? 2.470 -10.514 5.900 1.00 95.00 240 THR A CA 1
ATOM 1936 C C . THR A 1 240 ? 2.136 -10.626 7.383 1.00 95.00 240 THR A C 1
ATOM 1938 O O . THR A 1 240 ? 0.980 -10.798 7.773 1.00 95.00 240 THR A O 1
ATOM 1941 N N . TRP A 1 241 ? 3.165 -10.520 8.215 1.00 95.81 241 TRP A N 1
ATOM 1942 C CA . TRP A 1 241 ? 3.082 -10.525 9.669 1.00 95.81 241 TRP A CA 1
ATOM 1943 C C . TRP A 1 241 ? 3.591 -9.188 10.202 1.00 95.81 241 TRP A C 1
ATOM 1945 O O . TRP A 1 241 ? 4.710 -8.788 9.893 1.00 95.81 241 TRP A O 1
ATOM 1955 N N . GLU A 1 242 ? 2.779 -8.495 10.998 1.00 95.50 242 GLU A N 1
ATOM 1956 C CA . GLU A 1 242 ? 3.151 -7.258 11.686 1.00 95.50 242 GLU A CA 1
ATOM 1957 C C . GLU A 1 242 ? 3.060 -7.451 13.202 1.00 95.50 242 GLU A C 1
ATOM 1959 O O . GLU A 1 242 ? 2.084 -7.991 13.725 1.00 95.50 242 GLU A O 1
ATOM 1964 N N . GLN A 1 243 ? 4.079 -6.989 13.920 1.00 94.69 243 GLN A N 1
ATOM 1965 C CA . GLN A 1 243 ? 4.227 -7.182 15.355 1.00 94.69 243 GLN A CA 1
ATOM 1966 C C . GLN A 1 243 ? 4.604 -5.865 16.032 1.00 94.69 243 GLN A C 1
ATOM 1968 O O . GLN A 1 243 ? 5.661 -5.301 15.748 1.00 94.69 243 GLN A O 1
ATOM 1973 N N . ASN A 1 244 ? 3.789 -5.412 16.987 1.00 92.44 244 ASN A N 1
ATOM 1974 C CA . ASN A 1 244 ? 4.190 -4.359 17.920 1.00 92.44 244 ASN A CA 1
ATOM 1975 C C . ASN A 1 244 ? 5.284 -4.904 18.852 1.00 92.44 244 ASN A C 1
ATOM 1977 O O . ASN A 1 244 ? 5.058 -5.862 19.593 1.00 92.44 244 ASN A O 1
ATOM 1981 N N . LEU A 1 245 ? 6.465 -4.295 18.813 1.00 91.62 245 LEU A N 1
ATOM 1982 C CA . LEU A 1 245 ? 7.613 -4.651 19.645 1.00 91.62 245 LEU A CA 1
ATOM 1983 C C . LEU A 1 245 ? 7.722 -3.766 20.886 1.00 91.62 245 LEU A C 1
ATOM 1985 O O . LEU A 1 245 ? 8.238 -4.200 21.915 1.00 91.62 245 LEU A O 1
ATOM 1989 N N . TYR A 1 246 ? 7.249 -2.521 20.807 1.00 89.25 246 TYR A N 1
ATOM 1990 C CA . TYR A 1 246 ? 7.353 -1.578 21.914 1.00 89.25 246 TYR A CA 1
ATOM 1991 C C . TYR A 1 246 ? 6.302 -0.476 21.834 1.00 89.25 246 TYR A C 1
ATOM 1993 O O . TYR A 1 246 ? 6.331 0.357 20.928 1.00 89.25 246 TYR A O 1
ATOM 2001 N N . LYS A 1 247 ? 5.418 -0.432 22.840 1.00 84.62 247 LYS A N 1
ATOM 2002 C CA . LYS A 1 247 ? 4.492 0.674 23.132 1.00 84.62 247 LYS A CA 1
ATOM 2003 C C . LYS A 1 247 ? 3.658 1.174 21.953 1.00 84.62 247 LYS A C 1
ATOM 2005 O O . LYS A 1 247 ? 3.252 2.330 21.966 1.00 84.62 247 LYS A O 1
ATOM 2010 N N . GLN A 1 248 ? 3.391 0.340 20.950 1.00 84.06 248 GLN A N 1
ATOM 2011 C CA . GLN A 1 248 ? 2.701 0.759 19.728 1.00 84.06 248 GLN A CA 1
ATOM 2012 C C . GLN A 1 248 ? 3.454 1.872 18.972 1.00 84.06 248 GLN A C 1
ATOM 2014 O O . GLN A 1 248 ? 2.846 2.635 18.222 1.00 84.06 248 GLN A O 1
ATOM 2019 N N . MET A 1 249 ? 4.776 1.940 19.163 1.00 89.38 249 MET A N 1
ATOM 2020 C CA . MET A 1 249 ? 5.710 2.885 18.544 1.00 89.38 249 MET A CA 1
ATOM 2021 C C . MET A 1 249 ? 6.779 2.180 17.710 1.00 89.38 249 MET A C 1
ATOM 2023 O O . MET A 1 249 ? 7.274 2.767 16.762 1.00 89.38 249 MET A O 1
ATOM 2027 N N . LEU A 1 250 ? 7.151 0.943 18.039 1.00 92.19 250 LEU A N 1
ATOM 2028 C CA . LEU A 1 250 ? 8.110 0.160 17.259 1.00 92.19 250 LEU A CA 1
ATOM 2029 C C . LEU A 1 250 ? 7.420 -1.084 16.721 1.00 92.19 250 LEU A C 1
ATOM 2031 O O . LEU A 1 250 ? 6.895 -1.871 17.510 1.00 92.19 250 LEU A O 1
ATOM 2035 N N . TYR A 1 251 ? 7.456 -1.274 15.407 1.00 94.25 251 TYR A N 1
ATOM 2036 C CA . TYR A 1 251 ? 6.838 -2.417 14.747 1.00 94.25 251 TYR A CA 1
ATOM 2037 C C . TYR A 1 251 ? 7.846 -3.135 13.874 1.00 94.25 251 TYR A C 1
ATOM 2039 O O . TYR A 1 251 ? 8.637 -2.499 13.184 1.00 94.25 251 TYR A O 1
ATOM 2047 N N . SER A 1 252 ? 7.783 -4.459 13.900 1.00 96.06 252 SER A N 1
ATOM 2048 C CA . SER A 1 252 ? 8.402 -5.299 12.883 1.00 96.06 252 SER A CA 1
ATOM 2049 C C . SER A 1 252 ? 7.333 -5.751 11.903 1.00 96.06 252 SER A C 1
ATOM 2051 O O . SER A 1 252 ? 6.231 -6.114 12.324 1.00 96.06 252 SER A O 1
ATOM 2053 N N . ARG A 1 253 ? 7.654 -5.750 10.613 1.00 95.69 253 ARG A N 1
ATOM 2054 C CA . ARG A 1 253 ? 6.828 -6.334 9.562 1.00 95.69 253 ARG A CA 1
ATOM 2055 C C . ARG A 1 253 ? 7.672 -7.298 8.748 1.00 95.69 253 ARG A C 1
ATOM 2057 O O . ARG A 1 253 ? 8.784 -6.963 8.366 1.00 95.69 253 ARG A O 1
ATOM 2064 N N . VAL A 1 254 ? 7.143 -8.480 8.465 1.00 95.31 254 VAL A N 1
ATOM 2065 C CA . VAL A 1 254 ? 7.791 -9.497 7.632 1.00 95.31 254 VAL A CA 1
ATOM 2066 C C . VAL A 1 254 ? 6.802 -9.958 6.574 1.00 95.31 254 VAL A C 1
ATOM 2068 O O . VAL A 1 254 ? 5.644 -10.216 6.898 1.00 95.31 254 VAL A O 1
ATOM 2071 N N . SER A 1 255 ? 7.259 -10.084 5.332 1.00 93.62 255 SER A N 1
ATOM 2072 C CA . SER A 1 255 ? 6.473 -10.617 4.221 1.00 93.62 255 SER A CA 1
ATOM 2073 C C . SER A 1 255 ? 7.174 -11.810 3.576 1.00 93.62 255 SER A C 1
ATOM 2075 O O . SER A 1 255 ? 8.396 -11.819 3.405 1.00 93.62 255 SER A O 1
ATOM 2077 N N . ALA A 1 256 ? 6.386 -12.803 3.182 1.00 92.69 256 ALA A N 1
ATOM 2078 C CA . ALA A 1 256 ? 6.837 -13.997 2.481 1.00 92.69 256 ALA A CA 1
ATOM 2079 C C . ALA A 1 256 ? 5.864 -14.358 1.350 1.00 92.69 256 ALA A C 1
ATOM 2081 O O . ALA A 1 256 ? 4.657 -14.178 1.510 1.00 92.69 256 ALA A O 1
ATOM 2082 N N . PHE A 1 257 ? 6.389 -14.878 0.242 1.00 88.00 257 PHE A N 1
ATOM 2083 C CA . PHE A 1 257 ? 5.631 -15.392 -0.899 1.00 88.00 257 PHE A CA 1
ATOM 2084 C C . PHE A 1 257 ? 5.887 -16.896 -1.051 1.00 88.00 257 PHE A C 1
ATOM 2086 O O . PHE A 1 257 ? 7.030 -17.323 -1.164 1.00 88.00 257 PHE A O 1
ATOM 2093 N N . LEU A 1 258 ? 4.841 -17.714 -1.047 1.00 86.56 258 LEU A N 1
ATOM 2094 C CA . LEU A 1 258 ? 4.917 -19.169 -1.230 1.00 86.56 258 LEU A CA 1
ATOM 2095 C C . LEU A 1 258 ? 4.241 -19.555 -2.560 1.00 86.56 258 LEU A C 1
ATOM 2097 O O . LEU A 1 258 ? 3.270 -18.885 -2.919 1.00 86.56 258 LEU A O 1
ATOM 2101 N N . PRO A 1 259 ? 4.686 -20.618 -3.260 1.00 73.62 259 PRO A N 1
ATOM 2102 C CA . PRO A 1 259 ? 5.717 -21.582 -2.850 1.00 73.62 259 PRO A CA 1
ATOM 2103 C C . PRO A 1 259 ? 7.171 -21.161 -3.141 1.00 73.62 259 PRO A C 1
ATOM 2105 O O . PRO A 1 259 ? 8.039 -21.437 -2.312 1.00 73.62 259 PRO A O 1
ATOM 2108 N N . ASP A 1 260 ? 7.446 -20.461 -4.242 1.00 64.69 260 ASP A N 1
ATOM 2109 C CA . ASP A 1 260 ? 8.812 -20.402 -4.798 1.00 64.69 260 ASP A CA 1
ATOM 2110 C C . ASP A 1 260 ? 9.689 -19.244 -4.299 1.00 64.69 260 ASP A C 1
ATOM 2112 O O . ASP A 1 260 ? 10.912 -19.261 -4.454 1.00 64.69 260 ASP A O 1
ATOM 2116 N N . HIS A 1 261 ? 9.107 -18.261 -3.610 1.00 64.75 261 HIS A N 1
ATOM 2117 C CA . HIS A 1 261 ? 9.818 -17.026 -3.261 1.00 64.75 261 HIS A CA 1
ATOM 2118 C C . HIS A 1 261 ? 10.174 -16.881 -1.774 1.00 64.75 261 HIS A C 1
ATOM 2120 O O . HIS A 1 261 ? 10.961 -16.002 -1.417 1.00 64.75 261 HIS A O 1
ATOM 2126 N N . GLY A 1 262 ? 9.717 -17.795 -0.911 1.00 82.88 262 GLY A N 1
ATOM 2127 C CA . GLY A 1 262 ? 10.006 -17.823 0.523 1.00 82.88 262 GLY A CA 1
ATOM 2128 C C . GLY A 1 262 ? 9.940 -16.439 1.183 1.00 82.88 262 GLY A C 1
ATOM 2129 O O . GLY A 1 262 ? 8.962 -15.712 1.053 1.00 82.88 262 GLY A O 1
ATOM 2130 N N . PHE A 1 263 ? 10.992 -16.071 1.918 1.00 88.94 263 PHE A N 1
ATOM 2131 C CA . PHE A 1 263 ? 11.147 -14.729 2.486 1.00 88.94 263 PHE A CA 1
ATOM 2132 C C . PHE A 1 263 ? 11.265 -13.657 1.389 1.00 88.94 263 PHE A C 1
ATOM 2134 O O . PHE A 1 263 ? 12.146 -13.751 0.537 1.00 88.94 263 PHE A O 1
ATOM 2141 N N . SER A 1 264 ? 10.449 -12.603 1.488 1.00 89.50 264 SER A N 1
ATOM 2142 C CA . SER A 1 264 ? 10.434 -11.470 0.554 1.00 89.50 264 SER A CA 1
ATOM 2143 C C . SER A 1 264 ? 11.080 -10.233 1.157 1.00 89.50 264 SER A C 1
ATOM 2145 O O . SER A 1 264 ? 12.036 -9.686 0.611 1.00 89.50 264 SER A O 1
ATOM 2147 N N . SER A 1 265 ? 10.571 -9.787 2.305 1.00 92.62 265 SER A N 1
ATOM 2148 C CA . SER A 1 265 ? 10.984 -8.528 2.912 1.00 92.62 265 SER A CA 1
ATOM 2149 C C . SER A 1 265 ? 10.785 -8.517 4.423 1.00 92.62 265 SER A C 1
ATOM 2151 O O . SER A 1 265 ? 9.953 -9.243 4.974 1.00 92.62 265 SER A O 1
ATOM 2153 N N . ALA A 1 266 ? 11.564 -7.680 5.101 1.00 95.19 266 ALA A N 1
ATOM 2154 C CA . ALA A 1 266 ? 11.367 -7.339 6.500 1.00 95.19 266 ALA A CA 1
ATOM 2155 C C . ALA A 1 266 ? 11.605 -5.847 6.714 1.00 95.19 266 ALA A C 1
ATOM 2157 O O . ALA A 1 266 ? 12.514 -5.267 6.122 1.00 95.19 266 ALA A O 1
ATOM 2158 N N . SER A 1 267 ? 10.826 -5.227 7.590 1.00 95.88 267 SER A N 1
ATOM 2159 C CA . SER A 1 267 ? 11.031 -3.849 8.008 1.00 95.88 267 SER A CA 1
ATOM 2160 C C . SER A 1 267 ? 10.863 -3.681 9.510 1.00 95.88 267 SER A C 1
ATOM 2162 O O . SER A 1 267 ? 10.139 -4.421 10.177 1.00 95.88 267 SER A O 1
ATOM 2164 N N . LEU A 1 268 ? 11.581 -2.699 10.040 1.00 96.75 268 LEU A N 1
ATOM 2165 C CA . LEU A 1 268 ? 11.495 -2.223 11.404 1.00 96.75 268 LEU A CA 1
ATOM 2166 C C . LEU A 1 268 ? 11.152 -0.737 11.348 1.00 96.75 268 LEU A C 1
ATOM 2168 O O . LEU A 1 268 ? 11.986 0.084 10.961 1.00 96.75 268 LEU A O 1
ATOM 2172 N N . THR A 1 269 ? 9.931 -0.403 11.745 1.00 95.38 269 THR A N 1
ATOM 2173 C CA . THR A 1 269 ? 9.397 0.956 11.659 1.00 95.38 269 THR A CA 1
ATOM 2174 C C . THR A 1 269 ? 9.223 1.530 13.059 1.00 95.38 269 THR A C 1
ATOM 2176 O O . THR A 1 269 ? 8.519 0.969 13.903 1.00 95.38 269 THR A O 1
ATOM 2179 N N . PHE A 1 270 ? 9.874 2.661 13.311 1.00 94.00 270 PHE A N 1
ATOM 2180 C CA . PHE A 1 270 ? 9.729 3.454 14.522 1.00 94.00 270 PHE A CA 1
ATOM 2181 C C . PHE A 1 270 ? 8.861 4.681 14.248 1.00 94.00 270 PHE A C 1
ATOM 2183 O O . PHE A 1 270 ? 9.188 5.514 13.407 1.00 94.00 270 PHE A O 1
ATOM 2190 N N . TYR A 1 271 ? 7.785 4.816 15.009 1.00 91.19 271 TYR A N 1
ATOM 2191 C CA . TYR A 1 271 ? 6.894 5.963 15.029 1.00 91.19 271 TYR A CA 1
ATOM 2192 C C . TYR A 1 271 ? 7.217 6.812 16.268 1.00 91.19 271 TYR A C 1
ATOM 2194 O O . TYR A 1 271 ? 6.933 6.378 17.390 1.00 91.19 271 TYR A O 1
ATOM 2202 N N . PRO A 1 272 ? 7.793 8.020 16.106 1.00 86.56 272 PRO A N 1
ATOM 2203 C CA . PRO A 1 272 ? 8.084 8.917 17.227 1.00 86.56 272 PRO A CA 1
ATOM 2204 C C . PRO A 1 272 ? 6.830 9.341 17.994 1.00 86.56 272 PRO A C 1
ATOM 2206 O O . PRO A 1 272 ? 6.907 9.635 19.185 1.00 86.56 272 PRO A O 1
ATOM 2209 N N . ASP A 1 273 ? 5.686 9.349 17.309 1.00 82.62 273 ASP A N 1
ATOM 2210 C CA . ASP A 1 273 ? 4.371 9.542 17.897 1.00 82.62 273 ASP A CA 1
ATOM 2211 C C . ASP A 1 273 ? 3.393 8.447 17.410 1.00 82.62 273 ASP A C 1
ATOM 2213 O O . ASP A 1 273 ? 3.354 8.139 16.215 1.00 82.62 273 ASP A O 1
ATOM 2217 N N . PRO A 1 274 ? 2.567 7.869 18.297 1.00 76.00 274 PRO A N 1
ATOM 2218 C CA . PRO A 1 274 ? 1.624 6.792 17.964 1.00 76.00 274 PRO A CA 1
ATOM 2219 C C . PRO A 1 274 ? 0.530 7.157 16.961 1.00 76.00 274 PRO A C 1
ATOM 2221 O O . PRO A 1 274 ? -0.073 6.253 16.379 1.00 76.00 274 PRO A O 1
ATOM 2224 N N . SER A 1 275 ? 0.309 8.450 16.692 1.00 79.00 275 SER A N 1
ATOM 2225 C CA . SER A 1 275 ? -0.517 8.899 15.565 1.00 79.00 275 SER A CA 1
ATOM 2226 C C . SER A 1 275 ? -0.007 8.406 14.210 1.00 79.00 275 SER A C 1
ATOM 2228 O O . SER A 1 275 ? -0.761 8.495 13.247 1.00 79.00 275 SER A O 1
ATOM 2230 N N . ARG A 1 276 ? 1.228 7.882 14.120 1.00 86.56 276 ARG A N 1
ATOM 2231 C CA . ARG A 1 276 ? 1.865 7.384 12.887 1.00 86.56 276 ARG A CA 1
ATOM 2232 C C . ARG A 1 276 ? 1.959 8.432 11.768 1.00 86.56 276 ARG A C 1
ATOM 2234 O O . ARG A 1 276 ? 2.044 8.072 10.604 1.00 86.56 276 ARG A O 1
ATOM 2241 N N . LEU A 1 277 ? 1.953 9.721 12.118 1.00 85.62 277 LEU A N 1
ATOM 2242 C CA . LEU A 1 277 ? 2.156 10.826 11.166 1.00 85.62 277 LEU A CA 1
ATOM 2243 C C . LEU A 1 277 ? 3.629 11.035 10.783 1.00 85.62 277 LEU A C 1
ATOM 2245 O O . LEU A 1 277 ? 3.928 11.795 9.871 1.00 85.62 277 LEU A O 1
ATOM 2249 N N . PHE A 1 278 ? 4.539 10.413 11.532 1.00 88.88 278 PHE A N 1
ATOM 2250 C CA . PHE A 1 278 ? 5.975 10.445 11.295 1.00 88.88 278 PHE A CA 1
ATOM 2251 C C . PHE A 1 278 ? 6.521 9.042 11.493 1.00 88.88 278 PHE A C 1
ATOM 2253 O O . PHE A 1 278 ? 6.119 8.366 12.449 1.00 88.88 278 PHE A O 1
ATOM 2260 N N . SER A 1 279 ? 7.458 8.615 10.652 1.00 91.75 279 SER A N 1
ATOM 2261 C CA . SER A 1 279 ? 8.115 7.326 10.839 1.00 91.75 279 SER A CA 1
ATOM 2262 C C . SER A 1 279 ? 9.562 7.308 10.361 1.00 91.75 279 SER A C 1
ATOM 2264 O O . SER A 1 279 ? 9.972 8.075 9.491 1.00 91.75 279 SER A O 1
ATOM 2266 N N . LEU A 1 280 ? 10.343 6.429 10.979 1.00 94.06 280 LEU A N 1
ATOM 2267 C CA . LEU A 1 280 ? 11.681 6.045 10.557 1.00 94.06 280 LEU A CA 1
ATOM 2268 C C . LEU A 1 280 ? 11.655 4.545 10.300 1.00 94.06 280 LEU A C 1
ATOM 2270 O O . LEU A 1 280 ? 11.318 3.778 11.202 1.00 94.06 280 LEU A O 1
ATOM 2274 N N . GLU A 1 281 ? 12.016 4.125 9.100 1.00 94.69 281 GLU A N 1
ATOM 2275 C CA . GLU A 1 281 ? 12.027 2.721 8.718 1.00 94.69 281 GLU A CA 1
ATOM 2276 C C . GLU A 1 281 ? 13.435 2.273 8.347 1.00 94.69 281 GLU A C 1
ATOM 2278 O O . GLU A 1 281 ? 14.118 2.924 7.559 1.00 94.69 281 GLU A O 1
ATOM 2283 N N . ALA A 1 282 ? 13.839 1.125 8.881 1.00 95.12 282 ALA A N 1
ATOM 2284 C CA . ALA A 1 282 ? 14.910 0.312 8.324 1.00 95.12 282 ALA A CA 1
ATOM 2285 C C . ALA A 1 282 ? 14.273 -0.922 7.684 1.00 95.12 282 ALA A C 1
ATOM 2287 O O . ALA A 1 282 ? 13.414 -1.555 8.295 1.00 95.12 282 ALA A O 1
ATOM 2288 N N . SER A 1 283 ? 14.670 -1.275 6.469 1.00 93.50 283 SER A N 1
ATOM 2289 C CA . SER A 1 283 ? 14.083 -2.405 5.753 1.00 93.50 283 SER A CA 1
ATOM 2290 C C . SER A 1 283 ? 15.128 -3.211 4.998 1.00 93.50 283 SER A C 1
ATOM 2292 O O . SER A 1 283 ? 16.235 -2.744 4.721 1.00 93.50 283 SER A O 1
ATOM 2294 N N . MET A 1 284 ? 14.765 -4.447 4.693 1.00 92.94 284 MET A N 1
ATOM 2295 C CA . MET A 1 284 ? 15.502 -5.325 3.809 1.00 92.94 284 MET A CA 1
ATOM 2296 C C . MET A 1 284 ? 14.539 -6.081 2.903 1.00 92.94 284 MET A C 1
ATOM 2298 O O . MET A 1 284 ? 13.424 -6.412 3.312 1.00 92.94 284 MET A O 1
ATOM 2302 N N . PHE A 1 285 ? 14.987 -6.403 1.700 1.00 91.00 285 PHE A N 1
ATOM 2303 C CA . PHE A 1 285 ? 14.257 -7.270 0.785 1.00 91.00 285 PHE A CA 1
ATOM 2304 C C . PHE A 1 285 ? 15.208 -8.218 0.062 1.00 91.00 285 PHE A C 1
ATOM 2306 O O . PHE A 1 285 ? 16.412 -7.965 -0.038 1.00 91.00 285 PHE A O 1
ATOM 2313 N N . LYS A 1 286 ? 14.660 -9.338 -0.400 1.00 88.19 286 LYS A N 1
ATOM 2314 C CA . LYS A 1 286 ? 15.369 -10.361 -1.159 1.00 88.19 286 LYS A CA 1
ATOM 2315 C C . LYS A 1 286 ? 15.137 -10.133 -2.654 1.00 88.19 286 LYS A C 1
ATOM 2317 O O . LYS A 1 286 ? 14.000 -9.990 -3.095 1.00 88.19 286 LYS A O 1
ATOM 2322 N N . LYS A 1 287 ? 16.216 -10.096 -3.429 1.00 83.06 287 LYS A N 1
ATOM 2323 C CA . LYS A 1 287 ? 16.192 -10.071 -4.895 1.00 83.06 287 LYS A CA 1
ATOM 2324 C C . LYS A 1 287 ? 15.833 -11.460 -5.443 1.00 83.06 287 LYS A C 1
ATOM 2326 O O . LYS A 1 287 ? 16.036 -12.474 -4.776 1.00 83.06 287 LYS A O 1
ATOM 2331 N N . GLU A 1 288 ? 15.396 -11.517 -6.698 1.00 77.44 288 GLU A N 1
ATOM 2332 C CA . GLU A 1 288 ? 15.153 -12.781 -7.418 1.00 77.44 288 GLU A CA 1
ATOM 2333 C C . GLU A 1 288 ? 16.386 -13.693 -7.459 1.00 77.44 288 GLU A C 1
ATOM 2335 O O . GLU A 1 288 ? 16.275 -14.899 -7.269 1.00 77.44 288 GLU A O 1
ATOM 2340 N N . ASN A 1 289 ? 17.582 -13.113 -7.609 1.00 79.56 289 ASN A N 1
ATOM 2341 C CA . ASN A 1 289 ? 18.849 -13.852 -7.589 1.00 79.56 289 ASN A CA 1
ATOM 2342 C C . ASN A 1 289 ? 19.244 -14.376 -6.189 1.00 79.56 289 ASN A C 1
ATOM 2344 O O . ASN A 1 289 ? 20.257 -15.060 -6.055 1.00 79.56 289 ASN A O 1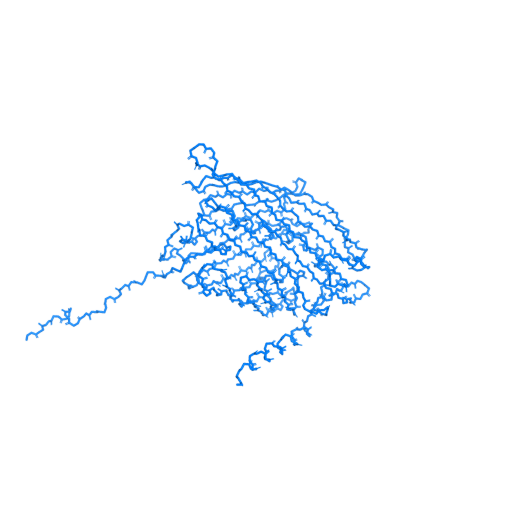
ATOM 2348 N N . GLY A 1 290 ? 18.466 -14.059 -5.150 1.00 82.38 290 GLY A N 1
ATOM 2349 C CA . GLY A 1 290 ? 18.688 -14.488 -3.772 1.00 82.38 290 GLY A CA 1
ATOM 2350 C C . GLY A 1 290 ? 19.399 -13.478 -2.871 1.00 82.38 290 GLY A C 1
ATOM 2351 O O . GLY A 1 290 ? 19.389 -13.676 -1.655 1.00 82.38 290 GLY A O 1
ATOM 2352 N N . ASP A 1 291 ? 19.966 -12.404 -3.423 1.00 86.69 291 ASP A N 1
ATOM 2353 C CA . ASP A 1 291 ? 20.713 -11.413 -2.646 1.00 86.69 291 ASP A CA 1
ATOM 2354 C C . ASP A 1 291 ? 19.802 -10.552 -1.769 1.00 86.69 291 ASP A C 1
ATOM 2356 O O . ASP A 1 291 ? 18.657 -10.262 -2.115 1.00 86.69 291 ASP A O 1
ATOM 2360 N N . PHE A 1 292 ? 20.337 -10.073 -0.647 1.00 89.06 292 PHE A N 1
ATOM 2361 C CA . PHE A 1 292 ? 19.629 -9.155 0.241 1.00 89.06 292 PHE A CA 1
ATOM 2362 C C . PHE A 1 292 ? 20.068 -7.714 0.017 1.00 89.06 292 PHE A C 1
ATOM 2364 O O . PHE A 1 292 ? 21.261 -7.405 0.013 1.00 89.06 292 PHE A O 1
ATOM 2371 N N . VAL A 1 293 ? 19.091 -6.821 -0.099 1.00 89.19 293 VAL A N 1
ATOM 2372 C CA . VAL A 1 293 ? 19.311 -5.377 -0.166 1.00 89.19 293 VAL A CA 1
ATOM 2373 C C . VAL A 1 293 ? 18.759 -4.746 1.095 1.00 89.19 293 VAL A C 1
ATOM 2375 O O . VAL A 1 293 ? 17.641 -5.046 1.505 1.00 89.19 293 VAL A O 1
ATOM 2378 N N . PHE A 1 294 ? 19.550 -3.861 1.695 1.00 89.94 294 PHE A N 1
ATOM 2379 C CA . PHE A 1 294 ? 19.1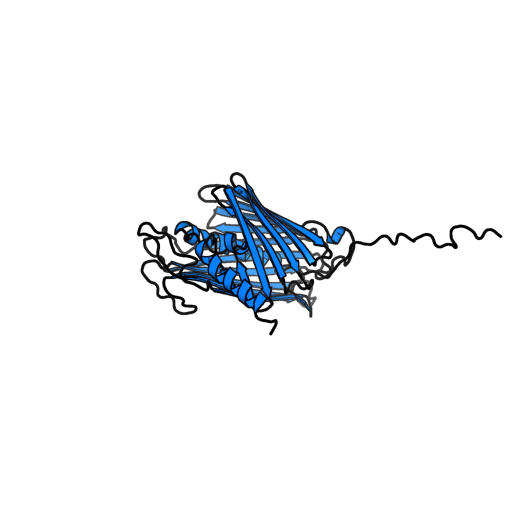59 -3.078 2.857 1.00 89.94 294 PHE A CA 1
ATOM 2380 C C . PHE A 1 294 ? 18.884 -1.638 2.453 1.00 89.94 294 PHE A C 1
ATOM 2382 O O . PHE A 1 294 ? 19.548 -1.071 1.578 1.00 89.94 294 PHE A O 1
ATOM 2389 N N . GLY A 1 295 ? 17.929 -1.045 3.146 1.00 90.12 295 GLY A N 1
ATOM 2390 C CA . GLY A 1 295 ? 17.498 0.313 2.917 1.00 90.12 295 GLY A CA 1
ATOM 2391 C C . GLY A 1 295 ? 16.628 0.812 4.051 1.00 90.12 295 GLY A C 1
ATOM 2392 O O . GLY A 1 295 ? 16.636 0.285 5.166 1.00 90.12 295 GLY A O 1
ATOM 2393 N N . GLY A 1 296 ? 15.870 1.852 3.771 1.00 90.31 296 GLY A N 1
ATOM 2394 C CA . GLY A 1 296 ? 15.041 2.505 4.760 1.00 90.31 296 GLY A CA 1
ATOM 2395 C C . GLY A 1 296 ? 14.508 3.829 4.258 1.00 90.31 296 GLY A C 1
ATOM 2396 O O . GLY A 1 296 ? 14.827 4.274 3.156 1.00 90.31 296 GLY A O 1
ATOM 2397 N N . GLY A 1 297 ? 13.703 4.466 5.088 1.00 91.38 297 GLY A N 1
ATOM 2398 C CA . GLY A 1 297 ? 13.089 5.732 4.744 1.00 91.38 297 GLY A CA 1
ATOM 2399 C C . GLY A 1 297 ? 12.708 6.539 5.966 1.00 91.38 297 GLY A C 1
ATOM 2400 O O . GLY A 1 297 ? 12.636 6.034 7.089 1.00 91.38 297 GLY A O 1
ATOM 2401 N N . ILE A 1 298 ? 12.486 7.820 5.726 1.00 91.56 298 ILE A N 1
ATOM 2402 C CA . ILE A 1 298 ? 11.914 8.752 6.683 1.00 91.56 298 ILE A CA 1
ATOM 2403 C C . ILE A 1 298 ? 10.614 9.243 6.075 1.00 91.56 298 ILE A C 1
ATOM 2405 O O . ILE A 1 298 ? 10.609 9.736 4.948 1.00 91.56 298 ILE A O 1
ATOM 2409 N N . ASP A 1 299 ? 9.540 9.117 6.837 1.00 90.62 299 ASP A N 1
ATOM 2410 C CA . ASP A 1 299 ? 8.220 9.620 6.495 1.00 90.62 299 ASP A CA 1
ATOM 2411 C C . ASP A 1 299 ? 7.905 10.802 7.418 1.00 90.62 299 ASP A C 1
ATOM 2413 O O . ASP A 1 299 ? 7.937 10.683 8.652 1.00 90.62 299 ASP A O 1
ATOM 2417 N N . LEU A 1 300 ? 7.675 11.961 6.812 1.00 89.75 300 LEU A N 1
ATOM 2418 C CA . LEU A 1 300 ? 7.185 13.168 7.457 1.00 89.75 300 LEU A CA 1
ATOM 2419 C C . LEU A 1 300 ? 5.821 13.497 6.861 1.00 89.75 300 LEU A C 1
ATOM 2421 O O . LEU A 1 300 ? 5.567 13.219 5.699 1.00 89.75 300 LEU A O 1
ATOM 2425 N N . LEU A 1 301 ? 5.007 14.246 7.605 1.00 84.56 301 LEU A N 1
ATOM 2426 C CA . LEU A 1 301 ? 3.637 14.602 7.218 1.00 84.56 301 LEU A CA 1
ATOM 2427 C C . LEU A 1 301 ? 3.431 15.067 5.758 1.00 84.56 301 LEU A C 1
ATOM 2429 O O . LEU A 1 301 ? 2.346 14.858 5.224 1.00 84.56 301 LEU A O 1
ATOM 2433 N N . PHE A 1 302 ? 4.427 15.736 5.161 1.00 89.50 302 PHE A N 1
ATOM 2434 C CA . PHE A 1 302 ? 4.363 16.257 3.790 1.00 89.50 302 PHE A CA 1
ATOM 2435 C C . PHE A 1 302 ? 5.456 15.737 2.845 1.00 89.50 302 PHE A C 1
ATOM 2437 O O . PHE A 1 302 ? 5.531 16.164 1.691 1.00 89.50 302 PHE A O 1
ATOM 2444 N N . LEU A 1 303 ? 6.373 14.915 3.352 1.00 90.19 303 LEU A N 1
ATOM 2445 C CA . LEU A 1 303 ? 7.593 14.550 2.643 1.00 90.19 303 LEU A CA 1
ATOM 2446 C C . LEU A 1 303 ? 8.094 13.199 3.129 1.00 90.19 303 LEU A C 1
ATOM 2448 O O . LEU A 1 303 ? 8.463 13.055 4.296 1.00 90.19 303 LEU A O 1
ATOM 2452 N N . ARG A 1 304 ? 8.266 12.278 2.193 1.00 91.12 304 ARG A N 1
ATOM 2453 C CA . ARG A 1 304 ? 8.964 11.023 2.412 1.00 91.12 304 ARG A CA 1
ATOM 2454 C C . ARG A 1 304 ? 10.234 10.979 1.578 1.00 91.12 304 ARG A C 1
ATOM 2456 O O . ARG A 1 304 ? 10.269 11.412 0.428 1.00 91.12 304 ARG A O 1
ATOM 2463 N N . VAL A 1 305 ? 11.299 10.475 2.189 1.00 90.31 305 VAL A N 1
ATOM 2464 C CA . VAL A 1 305 ? 12.571 10.198 1.519 1.00 90.31 305 VAL A CA 1
ATOM 2465 C C . VAL A 1 305 ? 12.956 8.768 1.843 1.00 90.31 305 VAL A C 1
ATOM 2467 O O . VAL A 1 305 ? 13.123 8.422 3.013 1.00 90.31 305 VAL A O 1
ATOM 2470 N N . ALA A 1 306 ? 13.104 7.951 0.812 1.00 89.69 306 ALA A N 1
ATOM 2471 C CA . ALA A 1 306 ? 13.384 6.530 0.921 1.00 89.69 306 ALA A CA 1
ATOM 2472 C C . ALA A 1 306 ? 14.597 6.149 0.070 1.00 89.69 306 ALA A C 1
ATOM 2474 O O . ALA A 1 306 ? 14.859 6.758 -0.965 1.00 89.69 306 ALA A O 1
ATOM 2475 N N . TYR A 1 307 ? 15.342 5.141 0.511 1.00 88.69 307 TYR A N 1
ATOM 2476 C CA . TYR A 1 307 ? 16.407 4.504 -0.253 1.00 88.69 307 TYR A CA 1
ATOM 2477 C C . TYR A 1 307 ? 16.309 2.995 -0.075 1.00 88.69 307 TYR A C 1
ATOM 2479 O O . TYR A 1 307 ? 16.384 2.522 1.059 1.00 88.69 307 TYR A O 1
ATOM 2487 N N . ASN A 1 308 ? 16.154 2.243 -1.168 1.00 87.12 308 ASN A N 1
ATOM 2488 C CA . ASN A 1 308 ? 15.992 0.781 -1.132 1.00 87.12 308 ASN A CA 1
ATOM 2489 C C . ASN A 1 308 ? 14.946 0.309 -0.110 1.00 87.12 308 ASN A C 1
ATOM 2491 O O . ASN A 1 308 ? 15.156 -0.673 0.606 1.00 87.12 308 ASN A O 1
ATOM 2495 N N . GLN A 1 309 ? 13.843 1.043 0.021 1.00 88.44 309 GLN A N 1
ATOM 2496 C CA . GLN A 1 309 ? 12.806 0.664 0.963 1.00 88.44 309 GLN A CA 1
ATOM 2497 C C . GLN A 1 309 ? 12.025 -0.527 0.402 1.00 88.44 309 GLN A C 1
ATOM 2499 O O . GLN A 1 309 ? 11.637 -0.527 -0.765 1.00 88.44 309 GLN A O 1
ATOM 2504 N N . ALA A 1 310 ? 11.760 -1.532 1.238 1.00 87.31 310 ALA A N 1
ATOM 2505 C CA . ALA A 1 310 ? 11.030 -2.730 0.820 1.00 87.31 310 ALA A CA 1
ATOM 2506 C C . ALA A 1 310 ? 9.651 -2.411 0.208 1.00 87.31 310 ALA A C 1
ATOM 2508 O O . ALA A 1 310 ? 9.226 -3.075 -0.733 1.00 87.31 310 ALA A O 1
ATOM 2509 N N . TYR A 1 311 ? 8.972 -1.372 0.709 1.00 86.50 311 TYR A N 1
ATOM 2510 C CA . TYR A 1 311 ? 7.713 -0.899 0.134 1.00 86.50 311 TYR A CA 1
ATOM 2511 C C . TYR A 1 311 ? 7.866 -0.463 -1.329 1.00 86.50 311 TYR A C 1
ATOM 2513 O O . TYR A 1 311 ? 7.046 -0.844 -2.157 1.00 86.50 311 TYR A O 1
ATOM 2521 N N . ASP A 1 312 ? 8.911 0.293 -1.663 1.00 87.12 312 ASP A N 1
ATOM 2522 C CA . ASP A 1 312 ? 9.118 0.778 -3.029 1.00 87.12 312 ASP A CA 1
ATOM 2523 C C . ASP A 1 312 ? 9.545 -0.344 -3.965 1.00 87.12 312 ASP A C 1
ATOM 2525 O O . ASP A 1 312 ? 9.088 -0.401 -5.099 1.00 87.12 312 ASP A O 1
ATOM 2529 N N . TYR A 1 313 ? 10.353 -1.283 -3.472 1.00 85.44 313 TYR A N 1
ATOM 2530 C CA . TYR A 1 313 ? 10.696 -2.474 -4.240 1.00 85.44 313 TYR A CA 1
ATOM 2531 C C . TYR A 1 313 ? 9.438 -3.243 -4.667 1.00 85.44 313 TYR A C 1
ATOM 2533 O O . TYR A 1 313 ? 9.285 -3.605 -5.828 1.00 85.44 313 TYR A O 1
ATOM 2541 N N . GLU A 1 314 ? 8.498 -3.438 -3.741 1.00 81.12 314 GLU A N 1
ATOM 2542 C CA . GLU A 1 314 ? 7.254 -4.146 -4.037 1.00 81.12 314 GLU A CA 1
ATOM 2543 C C . GLU A 1 314 ? 6.273 -3.324 -4.886 1.00 81.12 314 GLU A C 1
ATOM 2545 O O . GLU A 1 314 ? 5.486 -3.932 -5.598 1.00 81.12 314 GLU A O 1
ATOM 2550 N N . ASN A 1 315 ? 6.274 -1.985 -4.806 1.00 81.94 315 ASN A N 1
ATOM 2551 C CA . ASN A 1 315 ? 5.193 -1.143 -5.353 1.00 81.94 315 ASN A CA 1
ATOM 2552 C C . ASN A 1 315 ? 5.624 -0.136 -6.433 1.00 81.94 315 ASN A C 1
ATOM 2554 O O . ASN A 1 315 ? 4.773 0.568 -6.971 1.00 81.94 315 ASN A O 1
ATOM 2558 N N . PHE A 1 316 ? 6.914 -0.040 -6.750 1.00 84.56 316 PHE A N 1
ATOM 2559 C CA . PHE A 1 316 ? 7.464 0.939 -7.686 1.00 84.56 316 PHE A CA 1
ATOM 2560 C C . PHE A 1 316 ? 8.473 0.269 -8.626 1.00 84.56 316 PHE A C 1
ATOM 2562 O O . PHE A 1 316 ? 9.679 0.467 -8.520 1.00 84.56 316 PHE A O 1
ATOM 2569 N N . PHE A 1 317 ? 7.966 -0.560 -9.545 1.00 83.25 317 PHE A N 1
ATOM 2570 C CA . PHE A 1 317 ? 8.737 -1.173 -10.640 1.00 83.25 317 PHE A CA 1
ATOM 2571 C C . PHE A 1 317 ? 9.907 -2.076 -10.216 1.00 83.25 317 PHE A C 1
ATOM 2573 O O . PHE A 1 317 ? 10.849 -2.254 -10.985 1.00 83.25 317 PHE A O 1
ATOM 2580 N N . GLY A 1 318 ? 9.897 -2.632 -9.000 1.00 77.00 318 GLY A N 1
ATOM 2581 C CA . GLY A 1 318 ? 11.047 -3.402 -8.522 1.00 77.00 318 GLY A CA 1
ATOM 2582 C C . GLY A 1 318 ? 12.289 -2.537 -8.299 1.00 77.00 318 GLY A C 1
ATOM 2583 O O . GLY A 1 318 ? 13.402 -3.053 -8.404 1.00 77.00 318 GLY A O 1
ATOM 2584 N N . ALA A 1 319 ? 12.116 -1.237 -8.026 1.00 71.81 319 ALA A N 1
ATOM 2585 C CA . ALA A 1 319 ? 13.197 -0.263 -7.912 1.00 71.81 319 ALA A CA 1
ATOM 2586 C C . ALA A 1 319 ? 14.279 -0.692 -6.899 1.00 71.81 319 ALA A C 1
ATOM 2588 O O . ALA A 1 319 ? 13.999 -0.972 -5.729 1.00 71.81 319 ALA A O 1
ATOM 2589 N N . LYS A 1 320 ? 15.536 -0.733 -7.360 1.00 78.62 320 LYS A N 1
ATOM 2590 C CA . LYS A 1 320 ? 16.737 -1.086 -6.582 1.00 78.62 320 LYS A CA 1
ATOM 2591 C C . LYS A 1 320 ? 17.800 -0.011 -6.773 1.00 78.62 320 LYS A C 1
ATOM 2593 O O . LYS A 1 320 ? 17.938 0.531 -7.859 1.00 78.62 320 LYS A O 1
ATOM 2598 N N . GLY A 1 321 ? 18.583 0.258 -5.733 1.00 74.00 321 GLY A N 1
ATOM 2599 C CA . GLY A 1 321 ? 19.629 1.286 -5.739 1.00 74.00 321 GLY A CA 1
ATOM 2600 C C . GLY A 1 321 ? 19.086 2.708 -5.873 1.00 74.00 321 GLY A C 1
ATOM 2601 O O . GLY A 1 321 ? 19.790 3.610 -6.320 1.00 74.00 321 GLY A O 1
ATOM 2602 N N . THR A 1 322 ? 17.826 2.932 -5.507 1.00 79.31 322 THR A N 1
ATOM 2603 C CA . THR A 1 322 ? 17.112 4.161 -5.853 1.00 79.31 322 THR A CA 1
ATOM 2604 C C . THR A 1 322 ? 16.754 4.974 -4.636 1.00 79.31 322 THR A C 1
ATOM 2606 O O . THR A 1 322 ? 16.314 4.441 -3.617 1.00 79.31 322 THR A O 1
ATOM 2609 N N . VAL A 1 323 ? 16.906 6.288 -4.772 1.00 85.06 323 VAL A N 1
ATOM 2610 C CA . VAL A 1 323 ? 16.339 7.250 -3.833 1.00 85.06 323 VAL A CA 1
ATOM 2611 C C . VAL A 1 323 ? 14.987 7.662 -4.380 1.00 85.06 323 VAL A C 1
ATOM 2613 O O . VAL A 1 323 ? 14.905 8.085 -5.530 1.00 85.06 323 VAL A O 1
ATOM 2616 N N . ILE A 1 324 ? 13.957 7.573 -3.554 1.00 87.19 324 ILE A N 1
ATOM 2617 C CA . ILE A 1 324 ? 12.621 8.058 -3.877 1.00 87.19 324 ILE A CA 1
ATOM 2618 C C . ILE A 1 324 ? 12.310 9.216 -2.949 1.00 87.19 324 ILE A C 1
ATOM 2620 O O . ILE A 1 324 ? 12.497 9.133 -1.731 1.00 87.19 324 ILE A O 1
ATOM 2624 N N . VAL A 1 325 ? 11.861 10.310 -3.546 1.00 87.88 325 VAL A N 1
ATOM 2625 C CA . VAL A 1 325 ? 11.302 11.449 -2.835 1.00 87.88 325 VAL A CA 1
ATOM 2626 C C . VAL A 1 325 ? 9.821 11.484 -3.145 1.00 87.88 325 VAL A C 1
ATOM 2628 O O . VAL A 1 325 ? 9.424 11.455 -4.304 1.00 87.88 325 VAL A O 1
ATOM 2631 N N . GLU A 1 326 ? 9.004 11.554 -2.112 1.00 88.81 326 GLU A N 1
ATOM 2632 C CA . GLU A 1 326 ? 7.561 11.595 -2.251 1.00 88.81 326 GLU A CA 1
ATOM 2633 C C . GLU A 1 326 ? 7.024 12.833 -1.538 1.00 88.81 326 GLU A C 1
ATOM 2635 O O . GLU A 1 326 ? 7.269 13.044 -0.349 1.00 88.81 326 GLU A O 1
ATOM 2640 N N . LEU A 1 327 ? 6.292 13.666 -2.273 1.00 90.25 327 LEU A N 1
ATOM 2641 C CA . LEU A 1 327 ? 5.485 14.735 -1.696 1.00 90.25 327 LEU A CA 1
ATOM 2642 C C . LEU A 1 327 ? 4.088 14.178 -1.475 1.00 90.25 327 LEU A C 1
ATOM 2644 O O . LEU A 1 327 ? 3.371 13.956 -2.449 1.00 90.25 327 LEU A O 1
ATOM 2648 N N . HIS A 1 328 ? 3.709 13.943 -0.223 1.00 90.88 328 HIS A N 1
ATOM 2649 C CA . HIS A 1 328 ? 2.452 13.274 0.107 1.00 90.88 328 HIS A CA 1
ATOM 2650 C C . HIS A 1 328 ? 1.746 13.889 1.302 1.00 90.88 328 HIS A C 1
ATOM 2652 O O . HIS A 1 328 ? 2.308 14.701 2.018 1.00 90.88 328 HIS A O 1
ATOM 2658 N N . PHE A 1 329 ? 0.498 13.504 1.522 1.00 88.31 329 PHE A N 1
ATOM 2659 C CA . PHE A 1 329 ? -0.254 13.807 2.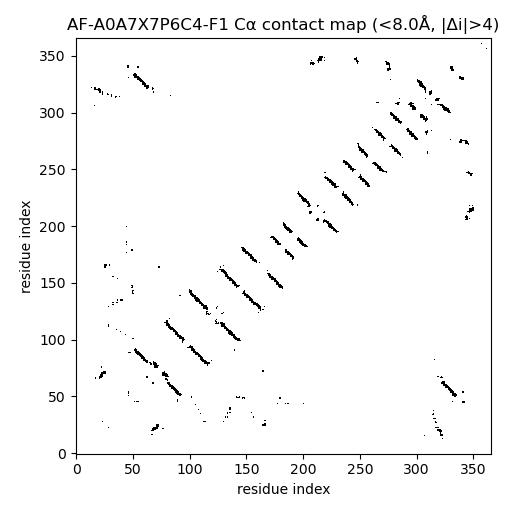726 1.00 88.31 329 PHE A CA 1
ATOM 2660 C C . PHE A 1 329 ? -1.288 12.711 2.945 1.00 88.31 329 PHE A C 1
ATOM 2662 O O . PHE A 1 329 ? -2.165 12.505 2.107 1.00 88.31 329 PHE A O 1
ATOM 2669 N N . ALA A 1 330 ? -1.212 12.047 4.096 1.00 84.81 330 ALA A N 1
ATOM 2670 C CA . ALA A 1 330 ? -2.127 10.977 4.467 1.00 84.81 330 ALA A CA 1
ATOM 2671 C C . ALA A 1 330 ? -2.755 11.245 5.840 1.00 84.81 330 ALA A C 1
ATOM 2673 O O . ALA A 1 330 ? -2.055 11.430 6.837 1.00 84.81 330 ALA A O 1
ATOM 2674 N N . LEU A 1 331 ? -4.087 11.237 5.909 1.00 88.19 331 LEU A N 1
ATOM 2675 C CA . LEU A 1 331 ? -4.833 11.525 7.129 1.00 88.19 331 LEU A CA 1
ATOM 2676 C C . LEU A 1 331 ? -6.131 10.720 7.212 1.00 88.19 331 LEU A C 1
ATOM 2678 O O . LEU A 1 331 ? -6.985 10.777 6.331 1.00 88.19 331 LEU A O 1
ATOM 2682 N N . SER A 1 332 ? -6.309 10.012 8.320 1.00 83.31 332 SER A N 1
ATOM 2683 C CA . SER A 1 332 ? -7.545 9.333 8.712 1.00 83.31 332 SER A CA 1
ATOM 2684 C C . SER A 1 332 ? -8.263 10.105 9.815 1.00 83.31 332 SER A C 1
ATOM 2686 O O . SER A 1 332 ? -7.629 10.798 10.616 1.00 83.31 332 SER A O 1
ATOM 2688 N N . SER A 1 333 ? -9.587 9.962 9.884 1.00 82.88 333 SER A N 1
ATOM 2689 C CA . SER A 1 333 ? -10.402 10.507 10.968 1.00 82.88 333 SER A CA 1
ATOM 2690 C C . SER A 1 333 ? -11.349 9.470 11.577 1.00 82.88 333 SER A C 1
ATOM 2692 O O . SER A 1 333 ? -11.965 8.660 10.883 1.00 82.88 333 SER A O 1
ATOM 2694 N N . ILE A 1 334 ? -11.468 9.530 12.903 1.00 77.38 334 ILE A N 1
ATOM 2695 C CA . ILE A 1 334 ? -12.478 8.854 13.724 1.00 77.38 334 ILE A CA 1
ATOM 2696 C C . ILE A 1 334 ? -13.010 9.925 14.668 1.00 77.38 334 ILE A C 1
ATOM 2698 O O . ILE A 1 334 ? -12.243 10.559 15.405 1.00 77.38 334 ILE A O 1
ATOM 2702 N N . GLU A 1 335 ? -14.324 10.132 14.647 1.00 76.62 335 GLU A N 1
ATOM 2703 C CA . GLU A 1 335 ? -14.997 11.199 15.390 1.00 76.62 335 GLU A CA 1
ATOM 2704 C C . GLU A 1 335 ? -14.384 12.589 15.099 1.00 76.62 335 GLU A C 1
ATOM 2706 O O . GLU A 1 335 ? -14.571 13.137 14.019 1.00 76.62 335 GLU A O 1
ATOM 2711 N N . LYS A 1 336 ? -13.667 13.183 16.066 1.00 71.19 336 LYS A N 1
ATOM 2712 C CA . LYS A 1 336 ? -13.018 14.506 15.968 1.00 71.19 336 LYS A CA 1
ATOM 2713 C C . LYS A 1 336 ? -11.488 14.435 16.058 1.00 71.19 336 LYS A C 1
ATOM 2715 O O . LYS A 1 336 ? -10.851 15.439 16.373 1.00 71.19 336 LYS A O 1
ATOM 2720 N N . LYS A 1 337 ? -10.893 13.254 15.874 1.00 79.25 337 LYS A N 1
ATOM 2721 C CA . LYS A 1 337 ? -9.439 13.043 15.966 1.00 79.25 337 LYS A CA 1
ATOM 2722 C C . LYS A 1 337 ? -8.871 12.657 14.609 1.00 79.25 337 LYS A C 1
ATOM 2724 O O . LYS A 1 337 ? -9.502 11.901 13.876 1.00 79.25 337 LYS A O 1
ATOM 2729 N N . PHE A 1 338 ? -7.662 13.138 14.338 1.00 82.94 338 PHE A N 1
ATOM 2730 C CA . PHE A 1 338 ? -6.907 12.847 13.126 1.00 82.94 338 PHE A CA 1
ATOM 2731 C C . PHE A 1 338 ? -5.673 12.008 13.446 1.00 82.94 338 PHE A C 1
ATOM 2733 O O . PHE A 1 338 ? -5.043 12.209 14.487 1.00 82.94 338 PHE A O 1
ATOM 2740 N N . PHE A 1 339 ? -5.355 11.060 12.574 1.00 83.81 339 PHE A N 1
ATOM 2741 C CA . PHE A 1 339 ? -4.241 10.128 12.739 1.00 83.81 339 PHE A CA 1
ATOM 2742 C C . PHE A 1 339 ? -3.826 9.547 11.378 1.00 83.81 339 PHE A C 1
ATOM 2744 O O . PHE A 1 339 ? -4.594 9.605 10.422 1.00 83.81 339 PHE A O 1
ATOM 2751 N N . GLY A 1 340 ? -2.616 9.007 11.269 1.00 79.44 340 GLY A N 1
ATOM 2752 C CA . GLY A 1 340 ? -2.148 8.284 10.085 1.00 79.44 340 GLY A CA 1
ATOM 2753 C C . GLY A 1 340 ? -2.874 6.949 9.904 1.00 79.44 340 GLY A C 1
ATOM 2754 O O . GLY A 1 340 ? -3.540 6.456 10.814 1.00 79.44 340 GLY A O 1
ATOM 2755 N N . LEU A 1 341 ? -2.762 6.336 8.728 1.00 79.50 341 LEU A N 1
ATOM 2756 C CA . LEU A 1 341 ? -3.420 5.057 8.451 1.00 79.50 341 LEU A CA 1
ATOM 2757 C C . LEU A 1 341 ? -3.042 4.000 9.513 1.00 79.50 341 LEU A C 1
ATOM 2759 O O . LEU A 1 341 ? -1.869 3.812 9.837 1.00 79.50 341 LEU A O 1
ATOM 2763 N N . ASN A 1 342 ? -4.047 3.315 10.072 1.00 72.31 342 ASN A N 1
ATOM 276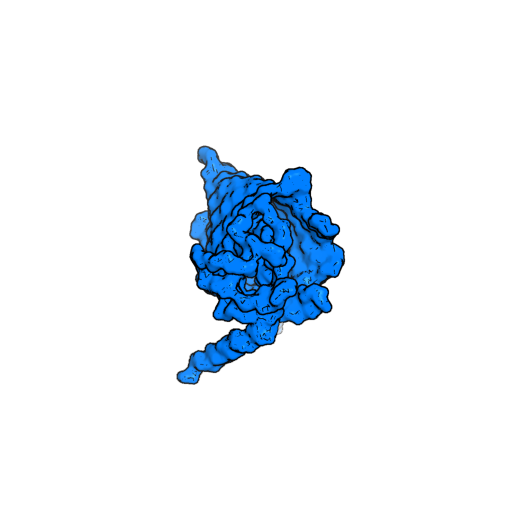4 C CA . ASN A 1 342 ? -3.870 2.245 11.067 1.00 72.31 342 ASN A CA 1
ATOM 2765 C C . ASN A 1 342 ? -3.157 2.666 12.383 1.00 72.31 342 ASN A C 1
ATOM 2767 O O . ASN A 1 342 ? -2.542 1.836 13.054 1.00 72.31 342 ASN A O 1
ATOM 2771 N N . ALA A 1 343 ? -3.220 3.945 12.771 1.00 72.19 343 ALA A N 1
ATOM 2772 C CA . ALA A 1 343 ? -2.584 4.447 13.992 1.00 72.19 343 ALA A CA 1
ATOM 2773 C C . ALA A 1 343 ? -3.122 3.851 15.307 1.00 72.19 343 ALA A C 1
ATOM 2775 O O . ALA A 1 343 ? -4.234 3.323 15.390 1.00 72.19 343 ALA A O 1
ATOM 2776 N N . ALA A 1 344 ? -2.331 4.007 16.372 1.00 67.25 344 ALA A N 1
ATOM 2777 C CA . ALA A 1 344 ? -2.641 3.541 17.722 1.00 67.25 344 ALA A CA 1
ATOM 2778 C C . ALA A 1 344 ? -2.316 4.626 18.772 1.00 67.25 344 ALA A C 1
ATOM 2780 O O . ALA A 1 344 ? -1.887 5.725 18.443 1.00 67.25 344 ALA A O 1
ATOM 2781 N N . LYS A 1 345 ? -2.582 4.368 20.055 1.00 62.66 345 LYS A N 1
ATOM 2782 C CA . LYS A 1 345 ? -2.130 5.236 21.162 1.00 62.66 345 LYS A CA 1
ATOM 2783 C C . LYS A 1 345 ? -0.944 4.550 21.830 1.00 62.66 345 LYS A C 1
ATOM 2785 O O . LYS A 1 345 ? -0.892 3.336 21.774 1.00 62.66 345 LYS A O 1
ATOM 2790 N N . PRO A 1 346 ? -0.013 5.256 22.485 1.00 59.66 346 PRO A N 1
ATOM 2791 C CA . PRO A 1 346 ? 1.079 4.558 23.148 1.00 59.66 346 PRO A CA 1
ATOM 2792 C C . PRO A 1 346 ? 0.519 3.701 24.285 1.00 59.66 346 PRO A C 1
ATOM 2794 O O . PRO A 1 346 ? -0.165 4.228 25.164 1.00 59.66 346 PRO A O 1
ATOM 2797 N N . ALA A 1 347 ? 0.818 2.403 24.263 1.00 65.44 347 ALA A N 1
ATOM 2798 C CA . ALA A 1 347 ? 0.300 1.445 25.233 1.00 65.44 347 ALA A CA 1
ATOM 2799 C C . ALA A 1 347 ? 1.428 0.621 25.870 1.00 65.44 347 ALA A C 1
ATOM 2801 O O . ALA A 1 347 ? 1.962 -0.280 25.219 1.00 65.44 347 ALA A O 1
ATOM 2802 N N . PRO A 1 348 ? 1.828 0.903 27.123 1.00 63.69 348 PRO A N 1
ATOM 2803 C CA . PRO A 1 348 ? 2.830 0.098 27.810 1.00 63.69 348 PRO A CA 1
ATOM 2804 C C . PRO A 1 348 ? 2.291 -1.302 28.140 1.00 63.69 348 PRO A C 1
ATOM 2806 O O . PRO A 1 348 ? 1.084 -1.495 28.322 1.00 63.69 348 PRO A O 1
ATOM 2809 N N . MET A 1 349 ? 3.191 -2.286 28.256 1.00 70.44 349 MET A N 1
ATOM 2810 C CA . MET A 1 349 ? 2.845 -3.502 28.995 1.00 70.44 349 MET A CA 1
ATOM 2811 C C . MET A 1 349 ? 2.441 -3.107 30.417 1.00 70.44 349 MET A C 1
ATOM 2813 O O . MET A 1 349 ? 2.932 -2.118 30.959 1.00 70.44 349 MET A O 1
ATOM 2817 N N . GLU A 1 350 ? 1.513 -3.858 31.005 1.00 68.06 350 GLU A N 1
ATOM 2818 C CA . GLU A 1 350 ? 1.234 -3.711 32.428 1.00 68.06 350 GLU A CA 1
ATOM 2819 C C . GLU A 1 350 ? 2.491 -4.117 33.192 1.00 68.06 350 GLU A C 1
ATOM 2821 O O . GLU A 1 350 ? 2.810 -5.302 33.302 1.00 68.06 350 GLU A O 1
ATOM 2826 N N . ASP A 1 351 ? 3.223 -3.126 33.694 1.00 55.69 351 ASP A N 1
ATOM 2827 C CA . ASP A 1 351 ? 4.269 -3.376 34.667 1.00 55.69 351 ASP A CA 1
ATOM 2828 C C . ASP A 1 351 ? 3.566 -3.919 35.911 1.00 55.69 351 ASP A C 1
ATOM 2830 O O . ASP A 1 351 ? 2.807 -3.208 36.581 1.00 55.69 351 ASP A O 1
ATOM 2834 N N . GLN A 1 352 ? 3.797 -5.193 36.236 1.00 52.03 352 GLN A N 1
ATOM 2835 C CA . GLN A 1 352 ? 3.544 -5.638 37.597 1.00 52.03 352 GLN A CA 1
ATOM 2836 C C . GLN A 1 352 ? 4.354 -4.701 38.488 1.00 52.03 352 GLN A C 1
ATOM 2838 O O . GLN A 1 352 ? 5.581 -4.657 38.386 1.00 52.03 352 GLN A O 1
ATOM 2843 N N . GLN A 1 353 ? 3.682 -3.923 39.340 1.00 48.12 353 GLN A N 1
ATOM 2844 C CA . GLN A 1 353 ? 4.359 -3.245 40.433 1.00 48.12 353 GLN A CA 1
ATOM 2845 C C . GLN A 1 353 ? 4.974 -4.338 41.304 1.00 48.12 353 GLN A C 1
ATOM 2847 O O . GLN A 1 353 ? 4.335 -4.851 42.223 1.00 48.12 353 GLN A O 1
ATOM 2852 N N . ILE A 1 354 ? 6.217 -4.715 41.014 1.00 46.84 354 ILE A N 1
ATOM 2853 C CA . ILE A 1 354 ? 7.044 -5.444 41.957 1.00 46.84 354 ILE A CA 1
ATOM 2854 C C . ILE A 1 354 ? 7.239 -4.447 43.093 1.00 46.84 354 ILE A C 1
ATOM 2856 O O . ILE A 1 354 ? 8.072 -3.544 43.012 1.00 46.84 354 ILE A O 1
ATOM 2860 N N . ARG A 1 355 ? 6.395 -4.544 44.129 1.00 44.84 355 ARG A N 1
ATOM 2861 C CA . ARG A 1 355 ? 6.641 -3.856 45.392 1.00 44.84 355 ARG A CA 1
ATOM 2862 C C . ARG A 1 355 ? 8.023 -4.304 45.834 1.00 44.84 355 ARG A C 1
ATOM 2864 O O . ARG A 1 355 ? 8.198 -5.448 46.241 1.00 44.84 355 ARG A O 1
ATOM 2871 N N . ILE A 1 356 ? 8.995 -3.405 45.735 1.00 57.09 356 ILE A N 1
ATOM 2872 C CA . ILE A 1 356 ? 10.247 -3.550 46.462 1.00 57.09 356 ILE A CA 1
ATOM 2873 C C . ILE A 1 356 ? 9.819 -3.629 47.933 1.00 57.09 356 ILE A C 1
ATOM 2875 O O . ILE A 1 356 ? 9.166 -2.685 48.392 1.00 57.09 356 ILE A O 1
ATOM 2879 N N . PRO A 1 357 ? 10.085 -4.738 48.648 1.00 59.19 357 PRO A N 1
ATOM 2880 C CA . PRO A 1 357 ? 9.740 -4.839 50.056 1.00 59.19 357 PRO A CA 1
ATOM 2881 C C . PRO A 1 357 ? 10.339 -3.636 50.777 1.00 59.19 357 PRO A C 1
ATOM 2883 O O . PRO A 1 357 ? 11.542 -3.376 50.691 1.00 59.19 357 PRO A O 1
ATOM 2886 N N . SER A 1 358 ? 9.493 -2.848 51.425 1.00 61.56 358 SER A N 1
ATOM 2887 C CA . SER A 1 358 ? 9.963 -1.730 52.226 1.00 61.56 358 SER A CA 1
ATOM 2888 C C . SER A 1 358 ? 10.601 -2.281 53.500 1.00 61.56 358 SER A C 1
ATOM 2890 O O . SER A 1 358 ? 10.230 -3.349 53.981 1.00 61.56 358 SER A O 1
ATOM 2892 N N . ALA A 1 359 ? 11.518 -1.538 54.120 1.00 57.41 359 ALA A N 1
ATOM 2893 C CA . ALA A 1 359 ? 12.093 -1.918 55.416 1.00 57.41 359 ALA A CA 1
ATOM 2894 C C . ALA A 1 359 ? 11.044 -2.071 56.547 1.00 57.41 359 ALA A C 1
ATOM 2896 O O . ALA A 1 359 ? 11.387 -2.509 57.637 1.00 57.41 359 ALA A O 1
ATOM 2897 N N . LYS A 1 360 ? 9.768 -1.723 56.308 1.00 56.59 360 LYS A N 1
ATOM 2898 C CA . LYS A 1 360 ? 8.646 -2.001 57.220 1.00 56.59 360 LYS A CA 1
ATOM 2899 C C . LYS A 1 360 ? 8.083 -3.421 57.084 1.00 56.59 360 LYS A C 1
ATOM 2901 O O . LYS A 1 360 ? 7.398 -3.869 57.997 1.00 56.59 360 LYS A O 1
ATOM 2906 N N . ASP A 1 361 ? 8.365 -4.105 55.977 1.00 59.25 361 ASP A N 1
ATOM 2907 C CA . ASP A 1 361 ? 7.876 -5.458 55.683 1.00 59.25 361 ASP A CA 1
ATOM 2908 C C . ASP A 1 361 ? 8.768 -6.544 56.314 1.00 59.25 361 ASP A C 1
ATOM 2910 O O . ASP A 1 361 ? 8.315 -7.655 56.581 1.00 59.25 361 ASP A O 1
ATOM 2914 N N . PHE A 1 362 ? 10.019 -6.203 56.639 1.00 58.28 362 PHE A N 1
ATOM 2915 C CA . PHE A 1 362 ? 10.881 -6.985 57.523 1.00 58.28 362 PHE A CA 1
ATOM 2916 C C . PHE A 1 362 ? 10.744 -6.405 58.923 1.00 58.28 362 PHE A C 1
ATOM 2918 O O . PHE A 1 362 ? 11.386 -5.410 59.242 1.00 58.28 362 PHE A O 1
ATOM 2925 N N . GLY A 1 363 ? 9.824 -6.977 59.703 1.00 46.62 363 GLY A N 1
ATOM 2926 C CA . GLY A 1 363 ? 9.371 -6.458 60.990 1.00 46.62 363 GLY A CA 1
ATOM 2927 C C . GLY A 1 363 ? 10.453 -5.748 61.802 1.00 46.62 363 GLY A C 1
ATOM 2928 O O . GLY A 1 363 ? 11.550 -6.269 61.992 1.00 46.62 363 GLY A O 1
ATOM 2929 N N . GLY A 1 364 ? 10.105 -4.557 62.297 1.00 49.72 364 GLY A N 1
ATOM 2930 C CA . GLY A 1 364 ? 10.894 -3.857 63.297 1.00 49.72 364 GLY A CA 1
ATOM 2931 C C . GLY A 1 364 ? 11.186 -4.795 64.463 1.00 49.72 364 GLY A C 1
ATOM 2932 O O . GLY A 1 364 ? 10.318 -5.048 65.299 1.00 49.72 364 GLY A O 1
ATOM 2933 N N . ALA A 1 365 ? 12.407 -5.320 64.493 1.00 43.28 365 ALA A N 1
ATOM 2934 C CA . ALA A 1 365 ? 12.975 -5.908 65.684 1.00 43.28 365 ALA A CA 1
ATOM 2935 C C . ALA A 1 365 ? 13.243 -4.750 66.651 1.00 43.28 365 ALA A C 1
ATOM 2937 O O . ALA A 1 365 ? 13.995 -3.826 66.332 1.00 43.28 365 ALA A O 1
ATOM 2938 N N . LYS A 1 366 ? 12.532 -4.772 67.779 1.00 40.00 366 LYS A N 1
ATOM 2939 C CA . LYS A 1 366 ? 12.915 -4.033 68.981 1.00 40.00 366 LYS A CA 1
ATOM 2940 C C . LYS A 1 366 ? 14.233 -4.557 69.525 1.00 40.00 366 LYS A C 1
ATOM 2942 O O . LYS A 1 366 ? 14.438 -5.788 69.423 1.00 40.00 366 LYS A O 1
#

Sequence (366 aa):
MIFRKPVFLLFLLLNVAFLFADPVSVNSIHETGSTTRDRQLREFLQAFRPGVSSYFNFGINYTPLSSQLPLESPFGIHDGYAFSQHATVFISMPAFEKKIVDLGAFWSAERHGWDTEDFLFFPAYEKFSFIRSVQTGGFTFSYPKIKLGAALGVQYQNIEKTNEVYPDESDSLYFWGHAYFGKVALQTSFHKADWRHVRVGIDLESKAVLGGDSSGWKTYLPNFDVALFNGDEDDSVKITWEQNLYKQMLYSRVSAFLPDHGFSSASLTFYPDPSRLFSLEASMFKKENGDFVFGGGIDLLFLRVAYNQAYDYENFFGAKGTVIVELHFALSSIEKKFFGLNAAKPAPMEDQQIRIPSAKDFGGAK

pLDDT: mean 83.94, std 13.09, range [37.16, 97.94]

Secondary structure (DSSP, 8-state):
--THHHHHHHHHHHHHHGGGPPPEEHHHHHHHHHHHHHHHHHHHHHH--TT--EEEEEEEEE-SSTTSSPEEETTEEE--EEEEEEEEEEEEEEETTTT-EEEEEEEEEEEEEEESS--SS-----TT-EEEEEEEEEEEEEEGGGTEEEEEEEEEEEEEE--TTSPP---EEEEEEEEEETTEEEEEEEETTEEEEEEEEEE-S--GGGT--SSSGGGGPPEEEEEEE--SS--EEEEEEEEEEETTTEEEEEEEEETTTEEEEEEEEE-SSTT-SSEEEEEEEE-TTS-EEEEEEEEETTEEEEES-HHHHHHTTT--S-EEEEEEEEEEEETTEEE-TT-------------PPPTTTS----

Solvent-accessible surface area (backbone atoms only — not comparable to full-atom values): 18315 Å² total; per-residue (Å²): 142,75,79,58,61,68,54,49,51,51,50,49,50,63,69,52,39,44,81,57,28,49,64,29,44,49,62,42,52,63,52,39,61,59,45,49,55,51,47,56,53,52,52,43,60,58,59,64,50,51,68,44,33,36,33,40,35,37,34,38,44,40,50,90,48,43,66,28,47,19,40,39,52,101,90,44,77,42,66,15,33,50,41,40,33,39,39,36,43,36,43,38,42,72,38,72,98,81,53,62,33,31,43,30,42,38,40,34,39,34,47,36,39,38,29,73,48,90,43,98,84,64,68,75,75,52,85,82,18,36,34,37,34,42,37,38,39,33,44,35,43,25,32,41,92,73,31,30,30,40,35,42,36,40,34,40,39,44,69,79,39,79,36,88,84,44,79,93,78,74,70,45,65,31,40,35,43,37,40,34,49,78,44,39,33,42,37,37,33,29,45,88,91,43,69,37,36,43,32,44,37,35,53,56,42,31,32,36,68,76,76,38,47,61,49,30,75,52,43,47,32,52,28,40,40,40,32,41,35,54,50,99,85,57,69,38,36,40,41,34,42,37,33,43,77,42,40,50,25,30,34,40,36,40,34,30,32,37,82,92,55,44,70,36,34,40,36,42,38,38,25,91,43,25,40,46,52,32,38,41,35,44,20,27,29,48,46,95,93,66,51,80,47,71,29,20,34,40,40,42,63,56,41,32,44,31,32,34,26,42,67,44,28,70,72,46,43,60,47,34,31,28,56,41,41,28,49,32,42,62,43,25,33,42,92,94,46,77,31,14,83,77,37,30,46,69,25,49,67,69,72,76,80,74,73,72,81,50,81,74,74,58,66,83,79,128

Radius of gyration: 22.92 Å; Cα contacts (8 Å, |Δi|>4): 916; chains: 1; bounding box: 63×48×98 Å

Mean predicted aligned error: 8.74 Å